Protein 2GJ2 (pdb70)

Radius of gyration: 27.1 Å; Cα contacts (8 Å, |Δi|>4): 636; chains: 4; bounding box: 63×65×56 Å

Secondary structure (DSSP, 8-state):
--EEESS-EEEE-S--SSHHHHHTTSTTEEEEEE-SS-TTEEEEEEPTT--EEETT-HHHHHHHHT-TT-EEEEPP---/--EEESS-EEEE-S--TTHHHHHTTSTTEEEEEE-TT-TTEEEEEEPTT--EEETTHHHHHHHHHT-TT-EEEE-----/--EEESS-EEEE-S-GGGHHHHHHTSTTEEEEEE-SS-TTEEEEEEPTT--EEETT-HHHHHHHHT-TT-EEEE-----/--EEESS-EEEE-S--TTHHHHHTTSTTEEEEEE-SS-TTEEEEEE-TT--EEETT-HHHHHHHH--TT-EEEE-----

B-factor: mean 47.8, std 18.5, range [19.18, 143.08]

Structure (mmCIF, N/CA/C/O backbone):
data_2GJ2
#
_entry.id   2GJ2
#
_cell.length_a   74.133
_cell.length_b   78.205
_cell.length_c   78.979
_cell.angle_alpha   90.00
_cell.angle_beta   90.00
_cell.angle_gamma   90.00
#
_symmetry.space_group_name_H-M   'P 21 21 21'
#
loop_
_entity.id
_entity.type
_entity.pdbx_description
1 polymer wsv230
2 non-polymer 'CADMIUM ION'
3 water water
#
loop_
_atom_site.group_PDB
_atom_site.id
_atom_site.type_symbol
_atom_site.label_atom_id
_atom_site.label_alt_id
_atom_site.label_comp_id
_atom_site.label_asym_id
_atom_site.label_entity_id
_atom_site.label_seq_id
_atom_site.pdbx_PDB_ins_code
_atom_site.Cartn_x
_atom_site.Cartn_y
_atom_site.Cartn_z
_atom_site.occupancy
_atom_site.B_iso_or_equiv
_atom_site.auth_seq_id
_atom_site.auth_comp_id
_atom_site.auth_asym_id
_atom_site.auth_atom_id
_atom_site.pdbx_PDB_model_num
ATOM 1 N N . ALA A 1 5 ? 18.904 4.338 -8.316 1.00 113.47 2 ALA A N 1
ATOM 2 C CA . ALA A 1 5 ? 20.068 3.737 -7.608 1.00 113.31 2 ALA A CA 1
ATOM 3 C C . ALA A 1 5 ? 21.385 4.228 -8.211 1.00 112.99 2 ALA A C 1
ATOM 4 O O . ALA A 1 5 ? 22.173 3.438 -8.728 1.00 114.08 2 ALA A O 1
ATOM 6 N N . THR A 1 6 ? 21.612 5.538 -8.157 1.00 77.94 3 THR A N 1
ATOM 7 C CA . THR A 1 6 ? 22.845 6.116 -8.680 1.00 75.69 3 THR A CA 1
ATOM 8 C C . THR A 1 6 ? 23.806 6.369 -7.525 1.00 73.85 3 THR A C 1
ATOM 9 O O . THR A 1 6 ? 23.419 6.933 -6.494 1.00 73.02 3 THR A O 1
ATOM 13 N N . PHE A 1 7 ? 25.050 5.928 -7.698 1.00 71.00 4 PHE A N 1
ATOM 14 C CA . PHE A 1 7 ? 26.089 6.126 -6.686 1.00 68.58 4 PHE A CA 1
ATOM 15 C C . PHE A 1 7 ? 27.074 7.181 -7.165 1.00 66.59 4 PHE A C 1
ATOM 16 O O . PHE A 1 7 ? 27.501 7.165 -8.325 1.00 65.60 4 PHE A O 1
ATOM 24 N N . GLN A 1 8 ? 27.436 8.089 -6.265 1.00 62.18 5 GLN A N 1
ATOM 25 C CA . GLN A 1 8 ? 28.382 9.143 -6.596 1.00 60.88 5 GLN A CA 1
ATOM 26 C C . GLN A 1 8 ? 29.241 9.580 -5.425 1.00 59.53 5 GLN A C 1
ATOM 27 O O . GLN A 1 8 ? 28.756 9.766 -4.293 1.00 58.77 5 GLN A O 1
ATOM 33 N N . THR A 1 9 ? 30.527 9.755 -5.722 1.00 56.74 6 THR A N 1
ATOM 34 C CA . THR A 1 9 ? 31.501 10.203 -4.743 1.00 54.06 6 THR A CA 1
ATOM 35 C C . THR A 1 9 ? 32.490 11.114 -5.444 1.00 51.81 6 THR A C 1
ATOM 36 O O . THR A 1 9 ? 32.914 10.840 -6.558 1.00 51.67 6 THR A O 1
ATOM 40 N N . ASP A 1 10 ? 32.833 12.212 -4.791 1.00 68.14 7 ASP A N 1
ATOM 41 C CA . ASP A 1 10 ? 33.792 13.153 -5.335 1.00 65.95 7 ASP A CA 1
ATOM 42 C C . ASP A 1 10 ? 35.151 12.842 -4.731 1.00 62.35 7 ASP A C 1
ATOM 43 O O . ASP A 1 10 ? 36.174 13.378 -5.168 1.00 63.50 7 ASP A O 1
ATOM 48 N N . ALA A 1 11 ? 35.156 11.980 -3.721 1.00 37.55 8 ALA A N 1
ATOM 49 C CA . ALA A 1 11 ? 36.393 11.628 -3.060 1.00 33.65 8 ALA A CA 1
ATOM 50 C C . ALA A 1 11 ? 36.910 10.212 -3.371 1.00 31.31 8 ALA A C 1
ATOM 51 O O . ALA A 1 11 ? 36.189 9.358 -3.909 1.00 28.23 8 ALA A O 1
ATOM 53 N N . ASP A 1 12 ? 38.168 9.973 -3.033 1.00 36.48 9 ASP A N 1
ATOM 54 C CA . ASP A 1 12 ? 38.742 8.654 -3.231 1.00 36.24 9 ASP A CA 1
ATOM 55 C C . ASP A 1 12 ? 37.863 7.721 -2.450 1.00 35.41 9 ASP A C 1
ATOM 56 O O . ASP A 1 12 ? 37.124 8.158 -1.579 1.00 36.70 9 ASP A O 1
ATOM 61 N N . PHE A 1 13 ? 37.957 6.434 -2.730 1.00 34.02 10 PHE A N 1
ATOM 62 C CA . PHE A 1 13 ? 37.157 5.500 -1.990 1.00 33.48 10 PHE A CA 1
ATOM 63 C C . PHE A 1 13 ? 37.831 4.151 -1.797 1.00 34.03 10 PHE A C 1
ATOM 64 O O . PHE A 1 13 ? 38.772 3.803 -2.501 1.00 35.30 10 PHE A O 1
ATOM 72 N N . LEU A 1 14 ? 37.373 3.417 -0.795 1.00 39.17 11 LEU A N 1
ATOM 73 C CA . LEU A 1 14 ? 37.907 2.096 -0.521 1.00 38.09 11 LEU A CA 1
ATOM 74 C C . LEU A 1 14 ? 36.964 1.061 -1.128 1.00 38.20 11 LEU A C 1
ATOM 75 O O . LEU A 1 14 ? 35.738 1.227 -1.165 1.00 39.33 11 LEU A O 1
ATOM 80 N N . LEU A 1 15 ? 37.552 -0.006 -1.626 1.00 37.39 12 LEU A N 1
ATOM 81 C CA . LEU A 1 15 ? 36.790 -1.084 -2.207 1.00 36.97 12 LEU A CA 1
ATOM 82 C C . LEU A 1 15 ? 37.089 -2.244 -1.290 1.00 38.11 12 LEU A C 1
ATOM 83 O O . LEU A 1 15 ? 38.255 -2.514 -1.004 1.00 40.22 12 LEU A O 1
ATOM 88 N N . VAL A 1 16 ? 36.054 -2.919 -0.815 1.00 29.35 13 VAL A N 1
ATOM 89 C CA . VAL A 1 16 ? 36.259 -4.044 0.086 1.00 30.26 13 VAL A CA 1
ATOM 90 C C . VAL A 1 16 ? 35.367 -5.185 -0.338 1.00 30.49 13 VAL A C 1
ATOM 91 O O . VAL A 1 16 ? 34.167 -5.002 -0.474 1.00 31.49 13 VAL A O 1
ATOM 95 N N . GLY A 1 17 ? 35.957 -6.360 -0.516 1.00 37.96 14 GLY A N 1
ATOM 96 C CA . GLY A 1 17 ? 35.207 -7.526 -0.940 1.00 42.15 14 GLY A CA 1
ATOM 97 C C . GLY A 1 17 ? 35.939 -8.836 -0.675 1.00 45.36 14 GLY A C 1
ATOM 98 O O . GLY A 1 17 ? 37.063 -8.831 -0.184 1.00 45.06 14 GLY A O 1
ATOM 99 N N . ASP A 1 18 ? 35.301 -9.952 -1.018 1.00 49.33 15 ASP A N 1
ATOM 100 C CA . ASP A 1 18 ? 35.870 -11.277 -0.794 1.00 52.79 15 ASP A CA 1
ATOM 101 C C . ASP A 1 18 ? 36.523 -11.918 -2.030 1.00 53.41 15 ASP A C 1
ATOM 102 O O . ASP A 1 18 ? 37.151 -12.968 -1.940 1.00 53.95 15 ASP A O 1
ATOM 107 N N . ASP A 1 19 ? 36.353 -11.274 -3.176 1.00 43.30 16 ASP A N 1
ATOM 108 C CA . ASP A 1 19 ? 36.905 -11.723 -4.441 1.00 44.06 16 ASP A CA 1
ATOM 109 C C . ASP A 1 19 ? 37.362 -10.447 -5.144 1.00 44.30 16 ASP A C 1
ATOM 110 O O . ASP A 1 19 ? 36.608 -9.820 -5.889 1.00 41.45 16 ASP A O 1
ATOM 115 N N . THR A 1 20 ? 38.608 -10.069 -4.884 1.00 54.74 17 THR A N 1
ATOM 116 C CA . THR A 1 20 ? 39.196 -8.849 -5.426 1.00 56.36 17 THR A CA 1
ATOM 117 C C . THR A 1 20 ? 40.048 -9.103 -6.652 1.00 57.79 17 THR A C 1
ATOM 118 O O . THR A 1 20 ? 40.975 -8.342 -6.927 1.00 59.02 17 THR A O 1
ATOM 122 N N . SER A 1 21 ? 39.732 -10.156 -7.396 1.00 55.40 18 SER A N 1
ATOM 123 C CA . SER A 1 21 ? 40.527 -10.524 -8.570 1.00 57.15 18 SER A CA 1
ATOM 124 C C . SER A 1 21 ? 40.529 -9.560 -9.741 1.00 56.98 18 SER A C 1
ATOM 125 O O . SER A 1 21 ? 41.569 -9.328 -10.339 1.00 56.69 18 SER A O 1
ATOM 128 N N . ARG A 1 22 ? 39.369 -9.014 -10.077 1.00 50.64 19 ARG A N 1
ATOM 129 C CA . ARG A 1 22 ? 39.258 -8.100 -11.205 1.00 51.69 19 ARG A CA 1
ATOM 130 C C . ARG A 1 22 ? 39.045 -6.634 -10.777 1.00 50.89 19 ARG A C 1
ATOM 131 O O . ARG A 1 22 ? 38.696 -5.785 -11.615 1.00 50.05 19 ARG A O 1
ATOM 139 N N . TYR A 1 23 ? 39.258 -6.329 -9.492 1.00 46.46 20 TYR A N 1
ATOM 140 C CA . TYR A 1 23 ? 39.058 -4.960 -8.991 1.00 45.93 20 TYR A CA 1
ATOM 141 C C . TYR A 1 23 ? 39.980 -4.010 -9.713 1.00 46.36 20 TYR A C 1
ATOM 142 O O . TYR A 1 23 ? 39.566 -2.931 -10.157 1.00 45.03 20 TYR A O 1
ATOM 151 N N . GLU A 1 24 ? 41.243 -4.410 -9.829 1.00 56.56 21 GLU A N 1
ATOM 152 C CA . GLU A 1 24 ? 42.212 -3.572 -10.501 1.00 58.83 21 GLU A CA 1
ATOM 153 C C . GLU A 1 24 ? 41.828 -3.267 -11.944 1.00 58.65 21 GLU A C 1
ATOM 154 O O . GLU A 1 24 ? 41.707 -2.094 -12.305 1.00 59.04 21 GLU A O 1
ATOM 160 N N . GLU A 1 25 ? 41.619 -4.289 -12.775 1.00 57.13 22 GLU A N 1
ATOM 161 C CA . GLU A 1 25 ? 41.281 -3.974 -14.158 1.00 57.18 22 GLU A CA 1
ATOM 162 C C . GLU A 1 25 ? 39.919 -3.311 -14.383 1.00 55.16 22 GLU A C 1
ATOM 163 O O . GLU A 1 25 ? 39.785 -2.496 -15.303 1.00 55.85 22 GLU A O 1
ATOM 169 N N . VAL A 1 26 ? 38.913 -3.607 -13.561 1.00 52.64 23 VAL A N 1
ATOM 170 C CA . VAL A 1 26 ? 37.622 -2.947 -13.773 1.00 51.47 23 VAL A CA 1
ATOM 171 C C . VAL A 1 26 ? 37.684 -1.462 -13.394 1.00 49.95 23 VAL A C 1
ATOM 172 O O . VAL A 1 26 ? 37.047 -0.622 -14.044 1.00 48.72 23 VAL A O 1
ATOM 176 N N . MET A 1 27 ? 38.449 -1.119 -12.358 1.00 46.68 24 MET A N 1
ATOM 177 C CA . MET A 1 27 ? 38.502 0.283 -11.969 1.00 46.12 24 MET A CA 1
ATOM 178 C C . MET A 1 27 ? 39.269 1.116 -12.975 1.00 47.32 24 MET A C 1
ATOM 179 O O . MET A 1 27 ? 38.916 2.267 -13.219 1.00 47.00 24 MET A O 1
ATOM 184 N N . LYS A 1 28 ? 40.283 0.528 -13.599 1.00 61.03 25 LYS A N 1
ATOM 185 C CA . LYS A 1 28 ? 41.068 1.265 -14.587 1.00 63.13 25 LYS A CA 1
ATOM 186 C C . LYS A 1 28 ? 40.355 1.531 -15.919 1.00 62.86 25 LYS A C 1
ATOM 187 O O . LYS A 1 28 ? 40.959 2.046 -16.848 1.00 63.01 25 LYS A O 1
ATOM 193 N N . THR A 1 29 ? 39.076 1.193 -16.022 1.00 54.42 26 THR A N 1
ATOM 194 C CA . THR A 1 29 ? 38.374 1.465 -17.265 1.00 55.10 26 THR A CA 1
ATOM 195 C C . THR A 1 29 ? 37.550 2.728 -17.076 1.00 56.07 26 THR A C 1
ATOM 196 O O . THR A 1 29 ? 36.903 3.202 -17.998 1.00 57.22 26 THR A O 1
ATOM 200 N N . PHE A 1 30 ? 37.562 3.280 -15.871 1.00 66.44 27 PHE A N 1
ATOM 201 C CA . PHE A 1 30 ? 36.820 4.508 -15.652 1.00 66.19 27 PHE A CA 1
ATOM 202 C C . PHE A 1 30 ? 37.764 5.672 -15.923 1.00 66.13 27 PHE A C 1
ATOM 203 O O . PHE A 1 30 ? 38.932 5.648 -15.531 1.00 65.97 27 PHE A O 1
ATOM 211 N N . ASP A 1 31 ? 37.261 6.685 -16.611 1.00 64.07 28 ASP A N 1
ATOM 212 C CA . ASP A 1 31 ? 38.078 7.837 -16.955 1.00 65.16 28 ASP A CA 1
ATOM 213 C C . ASP A 1 31 ? 38.269 8.801 -15.776 1.00 63.99 28 ASP A C 1
ATOM 214 O O . ASP A 1 31 ? 38.964 9.814 -15.910 1.00 63.54 28 ASP A O 1
ATOM 219 N N . THR A 1 32 ? 37.656 8.497 -14.629 1.00 53.27 29 THR A N 1
ATOM 220 C CA . THR A 1 32 ? 37.800 9.358 -13.456 1.00 49.76 29 THR A CA 1
ATOM 221 C C . THR A 1 32 ? 38.820 8.825 -12.443 1.00 47.33 29 THR A C 1
ATOM 222 O O . THR A 1 32 ? 39.162 9.509 -11.486 1.00 47.01 29 THR A O 1
ATOM 226 N N . VAL A 1 33 ? 39.305 7.610 -12.661 1.00 44.62 30 VAL A N 1
ATOM 227 C CA . VAL A 1 33 ? 40.260 6.987 -11.753 1.00 41.90 30 VAL A CA 1
ATOM 228 C C . VAL A 1 33 ? 41.693 7.346 -12.114 1.00 41.01 30 VAL A C 1
ATOM 229 O O . VAL A 1 33 ? 42.128 7.099 -13.228 1.00 40.16 30 VAL A O 1
ATOM 233 N N . GLU A 1 34 ? 42.412 7.948 -11.167 1.00 46.33 31 GLU A N 1
ATOM 234 C CA . GLU A 1 34 ? 43.806 8.352 -11.357 1.00 43.03 31 GLU A CA 1
ATOM 235 C C . GLU A 1 34 ? 44.634 7.120 -11.120 1.00 44.69 31 GLU A C 1
ATOM 236 O O . GLU A 1 34 ? 45.496 6.791 -11.907 1.00 45.82 31 GLU A O 1
ATOM 242 N N . ALA A 1 35 ? 44.339 6.428 -10.027 1.00 40.24 32 ALA A N 1
ATOM 243 C CA . ALA A 1 35 ? 45.062 5.225 -9.649 1.00 40.83 32 ALA A CA 1
ATOM 244 C C . ALA A 1 35 ? 44.228 4.298 -8.758 1.00 41.45 32 ALA A C 1
ATOM 245 O O . ALA A 1 35 ? 43.268 4.714 -8.105 1.00 39.49 32 ALA A O 1
ATOM 247 N N . VAL A 1 36 ? 44.631 3.036 -8.739 1.00 44.73 33 VAL A N 1
ATOM 248 C CA . VAL A 1 36 ? 44.000 2.007 -7.935 1.00 48.31 33 VAL A CA 1
ATOM 249 C C . VAL A 1 36 ? 45.154 1.325 -7.235 1.00 50.77 33 VAL A C 1
ATOM 250 O O . VAL A 1 36 ? 46.064 0.851 -7.895 1.00 51.92 33 VAL A O 1
ATOM 254 N N . ARG A 1 37 ? 45.137 1.284 -5.909 1.00 43.31 34 ARG A N 1
ATOM 255 C CA . ARG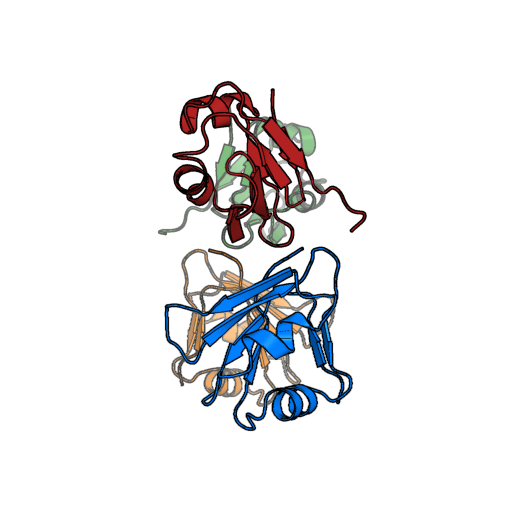 A 1 37 ? 46.234 0.650 -5.174 1.00 47.08 34 ARG A CA 1
ATOM 256 C C . ARG A 1 37 ? 45.662 -0.443 -4.302 1.00 48.02 34 ARG A C 1
ATOM 257 O O . ARG A 1 37 ? 44.558 -0.318 -3.815 1.00 47.66 34 ARG A O 1
ATOM 265 N N . LYS A 1 38 ? 46.416 -1.516 -4.114 1.00 52.39 35 LYS A N 1
ATOM 266 C CA . LYS A 1 38 ? 45.983 -2.626 -3.285 1.00 54.47 35 LYS A CA 1
ATOM 267 C C . LYS A 1 38 ? 46.509 -2.376 -1.892 1.00 55.12 35 LYS A C 1
ATOM 268 O O . LYS A 1 38 ? 47.714 -2.308 -1.696 1.00 54.33 35 LYS A O 1
ATOM 274 N N . SER A 1 39 ? 45.607 -2.241 -0.926 1.00 56.17 36 SER A N 1
ATOM 275 C CA . SER A 1 39 ? 46.020 -1.999 0.448 1.00 58.12 36 SER A CA 1
ATOM 276 C C . SER A 1 39 ? 46.917 -3.122 0.928 1.00 59.13 36 SER A C 1
ATOM 277 O O . SER A 1 39 ? 46.737 -4.268 0.543 1.00 59.78 36 SER A O 1
ATOM 280 N N . ASP A 1 40 ? 47.888 -2.797 1.765 1.00 66.45 37 ASP A N 1
ATOM 281 C CA . ASP A 1 40 ? 48.770 -3.826 2.315 1.00 68.43 37 ASP A CA 1
ATOM 282 C C . ASP A 1 40 ? 48.375 -4.003 3.787 1.00 67.26 37 ASP A C 1
ATOM 283 O O . ASP A 1 40 ? 49.082 -4.620 4.586 1.00 67.43 37 ASP A O 1
ATOM 288 N N . LEU A 1 41 ? 47.227 -3.424 4.117 1.00 63.85 38 LEU A N 1
ATOM 289 C CA . LEU A 1 41 ? 46.652 -3.486 5.451 1.00 62.02 38 LEU A CA 1
ATOM 290 C C . LEU A 1 41 ? 45.964 -4.839 5.513 1.00 60.07 38 LEU A C 1
ATOM 291 O O . LEU A 1 41 ? 45.952 -5.507 6.550 1.00 59.28 38 LEU A O 1
ATOM 296 N N . ASP A 1 42 ? 45.409 -5.221 4.364 1.00 49.60 39 ASP A N 1
ATOM 297 C CA . ASP A 1 42 ? 44.689 -6.463 4.181 1.00 46.40 39 ASP A CA 1
ATOM 298 C C . ASP A 1 42 ? 44.459 -6.585 2.661 1.00 45.23 39 ASP A C 1
ATOM 299 O O . ASP A 1 42 ? 44.358 -5.572 1.956 1.00 43.75 39 ASP A O 1
ATOM 304 N N . ASP A 1 43 ? 44.390 -7.814 2.153 1.00 54.73 40 ASP A N 1
ATOM 305 C CA . ASP A 1 43 ? 44.212 -8.049 0.717 1.00 53.53 40 ASP A CA 1
ATOM 306 C C . ASP A 1 43 ? 42.788 -7.908 0.179 1.00 51.15 40 ASP A C 1
ATOM 307 O O . ASP A 1 43 ? 42.590 -7.881 -1.039 1.00 50.33 40 ASP A O 1
ATOM 312 N N . ARG A 1 44 ? 41.802 -7.817 1.077 1.00 53.19 41 ARG A N 1
ATOM 313 C CA . ARG A 1 44 ? 40.402 -7.632 0.674 1.00 49.39 41 ARG A CA 1
ATOM 314 C C . ARG A 1 44 ? 40.216 -6.157 0.313 1.00 45.61 41 ARG A C 1
ATOM 315 O O . ARG A 1 44 ? 39.174 -5.773 -0.220 1.00 44.36 41 ARG A O 1
ATOM 323 N N . VAL A 1 45 ? 41.231 -5.341 0.603 1.00 37.45 42 VAL A N 1
ATOM 324 C CA . VAL A 1 45 ? 41.124 -3.899 0.413 1.00 34.37 42 VAL A CA 1
ATOM 325 C C . VAL A 1 45 ? 41.889 -3.168 -0.671 1.00 33.57 42 VAL A C 1
ATOM 326 O O . VAL A 1 45 ? 43.092 -3.327 -0.812 1.00 33.41 42 VAL A O 1
ATOM 330 N N . TYR A 1 46 ? 41.174 -2.321 -1.407 1.00 33.60 43 TYR A N 1
ATOM 331 C CA . TYR A 1 46 ? 41.802 -1.518 -2.437 1.00 32.91 43 TYR A CA 1
ATOM 332 C C . TYR A 1 46 ? 41.460 -0.062 -2.228 1.00 32.52 43 TYR A C 1
ATOM 333 O O . TYR A 1 46 ? 40.411 0.269 -1.676 1.00 32.91 43 TYR A O 1
ATOM 342 N N . MET A 1 47 ? 42.359 0.811 -2.653 1.00 34.29 44 MET A N 1
ATOM 343 C CA . MET A 1 47 ? 42.120 2.236 -2.562 1.00 34.02 44 MET A CA 1
ATOM 344 C C . MET A 1 47 ? 41.995 2.687 -4.004 1.00 32.96 44 MET A C 1
ATOM 345 O O . MET A 1 47 ? 42.756 2.241 -4.860 1.00 33.92 44 MET A O 1
ATOM 347 N N . VAL A 1 48 ? 41.005 3.528 -4.274 1.00 27.28 45 VAL A N 1
ATOM 348 C CA . VAL A 1 48 ? 40.787 4.050 -5.605 1.00 27.88 45 VAL A CA 1
ATOM 349 C C . VAL A 1 48 ? 40.888 5.576 -5.484 1.00 30.41 45 VAL A C 1
ATOM 350 O O . VAL A 1 48 ? 40.148 6.191 -4.711 1.00 30.02 45 VAL A O 1
ATOM 354 N N . CYS A 1 49 ? 41.815 6.173 -6.236 1.00 30.32 46 CYS A N 1
ATOM 355 C CA . CYS A 1 49 ? 42.042 7.628 -6.253 1.00 30.30 46 CYS A CA 1
ATOM 356 C C . CYS A 1 49 ? 41.292 8.306 -7.408 1.00 30.43 46 CYS A C 1
ATOM 357 O O . CYS A 1 49 ? 41.426 7.926 -8.552 1.00 30.77 46 CYS A O 1
ATOM 360 N N . LEU A 1 50 ? 40.497 9.314 -7.119 1.00 39.00 47 LEU A N 1
ATOM 361 C CA . LEU A 1 50 ? 39.794 10.010 -8.185 1.00 43.48 47 LEU A CA 1
ATOM 362 C C . LEU A 1 50 ? 40.641 11.179 -8.688 1.00 45.45 47 LEU A C 1
ATOM 363 O O . LEU A 1 50 ? 41.265 11.866 -7.879 1.00 46.43 47 LEU A O 1
ATOM 368 N N . LYS A 1 51 ? 40.655 11.405 -10.006 1.00 46.56 48 LYS A N 1
ATOM 369 C CA . LYS A 1 51 ? 41.404 12.513 -10.600 1.00 49.69 48 LYS A CA 1
ATOM 370 C C . LYS A 1 51 ? 40.881 13.806 -9.997 1.00 51.23 48 LYS A C 1
ATOM 371 O O . LYS A 1 51 ? 39.697 13.913 -9.699 1.00 52.51 48 LYS A O 1
ATOM 377 N N . GLN A 1 52 ? 41.759 14.790 -9.820 1.00 54.85 49 GLN A N 1
ATOM 378 C CA . GLN A 1 52 ? 41.359 16.062 -9.243 1.00 56.40 49 GLN A CA 1
ATOM 379 C C . GLN A 1 52 ? 40.201 16.629 -10.045 1.00 57.61 49 GLN A C 1
ATOM 380 O O . GLN A 1 52 ? 40.209 16.574 -11.269 1.00 59.22 49 GLN A O 1
ATOM 386 N N . GLY A 1 53 ? 39.190 17.139 -9.351 1.00 56.31 50 GLY A N 1
ATOM 387 C CA . GLY A 1 53 ? 38.040 17.728 -10.024 1.00 58.41 50 GLY A CA 1
ATOM 388 C C . GLY A 1 53 ? 37.028 16.783 -10.656 1.00 60.15 50 GLY A C 1
ATOM 389 O O . GLY A 1 53 ? 36.041 17.226 -11.254 1.00 60.15 50 GLY A O 1
ATOM 390 N N . SER A 1 54 ? 37.258 15.481 -10.513 1.00 65.57 51 SER A N 1
ATOM 391 C CA . SER A 1 54 ? 36.377 14.474 -11.088 1.00 65.85 51 SER A CA 1
ATOM 392 C C . SER A 1 54 ? 35.356 13.885 -10.134 1.00 66.27 51 SER A C 1
ATOM 393 O O . SER A 1 54 ? 35.536 13.880 -8.914 1.00 66.53 51 SER A O 1
ATOM 396 N N . THR A 1 55 ? 34.276 13.385 -10.720 1.00 46.17 52 THR A N 1
ATOM 397 C CA . THR A 1 55 ? 33.205 12.758 -9.972 1.00 46.47 52 THR A CA 1
ATOM 398 C C . THR A 1 55 ? 33.060 11.313 -10.470 1.00 45.69 52 THR A C 1
ATOM 399 O O . THR A 1 55 ? 32.943 11.072 -11.673 1.00 44.31 52 THR A O 1
ATOM 403 N N . PHE A 1 56 ? 33.099 10.355 -9.550 1.00 51.24 53 PHE A N 1
ATOM 404 C CA . PHE A 1 56 ? 32.938 8.956 -9.928 1.00 52.35 53 PHE A CA 1
ATOM 405 C C . PHE A 1 56 ? 31.447 8.622 -9.883 1.00 53.43 53 PHE A C 1
ATOM 406 O O . PHE A 1 56 ? 30.807 8.799 -8.842 1.00 53.07 53 PHE A O 1
ATOM 414 N N . VAL A 1 57 ? 30.906 8.138 -11.007 1.00 58.71 54 VAL A N 1
ATOM 415 C CA . VAL A 1 57 ? 29.475 7.817 -11.118 1.00 59.83 54 VAL A CA 1
ATOM 416 C C . VAL A 1 57 ? 29.134 6.438 -11.674 1.00 59.93 54 VAL A C 1
ATOM 417 O O . VAL A 1 57 ? 29.566 6.080 -12.767 1.00 59.68 54 VAL A O 1
ATOM 421 N N . LEU A 1 58 ? 28.333 5.692 -10.912 1.00 56.66 55 LEU A N 1
ATOM 422 C CA . LEU A 1 58 ? 27.850 4.357 -11.287 1.00 55.99 55 LEU A CA 1
ATOM 423 C C . LEU A 1 58 ? 26.335 4.523 -11.365 1.00 56.71 55 LEU A C 1
ATOM 424 O O . LEU A 1 58 ? 25.659 4.656 -10.336 1.00 55.51 55 LEU A O 1
ATOM 429 N N . ASN A 1 59 ? 25.802 4.535 -12.581 1.00 68.39 56 ASN A N 1
ATOM 430 C CA . ASN A 1 59 ? 24.371 4.713 -12.751 1.00 69.59 56 ASN A CA 1
ATOM 431 C C . ASN A 1 59 ? 23.566 3.615 -12.055 1.00 69.13 56 ASN A C 1
ATOM 432 O O . ASN A 1 59 ? 22.471 3.865 -11.551 1.00 69.67 56 ASN A O 1
ATOM 437 N N . GLY A 1 60 ? 24.130 2.414 -12.002 1.00 55.57 57 GLY A N 1
ATOM 438 C CA . GLY A 1 60 ? 23.447 1.298 -11.380 1.00 55.27 57 GLY A CA 1
ATOM 439 C C . GLY A 1 60 ? 23.560 1.183 -9.872 1.00 54.79 57 GLY A C 1
ATOM 440 O O . GLY A 1 60 ? 22.855 0.383 -9.249 1.00 55.00 57 GLY A O 1
ATOM 441 N N . GLY A 1 61 ? 24.426 1.988 -9.273 1.00 60.77 58 GLY A N 1
ATOM 442 C CA . GLY A 1 61 ? 24.614 1.918 -7.835 1.00 60.05 58 GLY A CA 1
ATOM 443 C C . GLY A 1 61 ? 25.735 0.939 -7.577 1.00 58.95 58 GLY A C 1
ATOM 444 O O . GLY A 1 61 ? 26.376 0.486 -8.512 1.00 58.96 58 GLY A O 1
ATOM 445 N N . ILE A 1 62 ? 25.975 0.592 -6.322 1.00 50.57 59 ILE A N 1
ATOM 446 C CA . ILE A 1 62 ? 27.051 -0.330 -6.014 1.00 50.18 59 ILE A CA 1
ATOM 447 C C . ILE A 1 62 ? 26.821 -1.693 -6.667 1.00 49.94 59 ILE A C 1
ATOM 448 O O . ILE A 1 62 ? 27.766 -2.453 -6.863 1.00 49.14 59 ILE A O 1
ATOM 453 N N . GLU A 1 63 ? 25.571 -2.000 -7.026 1.00 58.16 60 GLU A N 1
ATOM 454 C CA . GLU A 1 63 ? 25.255 -3.277 -7.665 1.00 57.32 60 GLU A CA 1
ATOM 455 C C . GLU A 1 63 ? 25.915 -3.353 -9.038 1.00 56.75 60 GLU A C 1
ATOM 456 O O . GLU A 1 63 ? 26.434 -4.395 -9.444 1.00 56.75 60 GLU A O 1
ATOM 462 N N . GLU A 1 64 ? 25.911 -2.241 -9.755 1.00 55.24 61 GLU A N 1
ATOM 463 C CA . GLU A 1 64 ? 26.536 -2.209 -11.066 1.00 54.28 61 GLU A CA 1
ATOM 464 C C . GLU A 1 64 ? 28.015 -2.574 -10.957 1.00 52.62 61 GLU A C 1
ATOM 465 O O . GLU A 1 64 ? 28.546 -3.267 -11.816 1.00 51.98 61 GLU A O 1
ATOM 471 N N . LEU A 1 65 ? 28.676 -2.114 -9.894 1.00 45.89 62 LEU A N 1
ATOM 472 C CA . LEU A 1 65 ? 30.097 -2.387 -9.708 1.00 42.80 62 LEU A CA 1
ATOM 473 C C . LEU A 1 65 ? 30.325 -3.810 -9.243 1.00 41.48 62 LEU A C 1
ATOM 474 O O . LEU A 1 65 ? 31.358 -4.399 -9.548 1.00 39.65 62 LEU A O 1
ATOM 479 N N . ARG A 1 66 ? 29.370 -4.374 -8.504 1.00 42.68 63 ARG A N 1
ATOM 480 C CA . ARG A 1 66 ? 29.482 -5.775 -8.076 1.00 41.47 63 ARG A CA 1
ATOM 481 C C . ARG A 1 66 ? 29.397 -6.706 -9.319 1.00 39.74 63 ARG A C 1
ATOM 482 O O . ARG A 1 66 ? 30.080 -7.744 -9.398 1.00 38.32 63 ARG A O 1
ATOM 490 N N . LEU A 1 67 ? 28.557 -6.343 -10.282 1.00 43.12 64 LEU A N 1
ATOM 491 C CA . LEU A 1 67 ? 28.446 -7.163 -11.472 1.00 45.07 64 LEU A CA 1
ATOM 492 C C . LEU A 1 67 ? 29.764 -7.030 -12.203 1.00 45.39 64 LEU A C 1
ATOM 493 O O . LEU A 1 67 ? 30.490 -8.014 -12.360 1.00 45.14 64 LEU A O 1
ATOM 498 N N . LEU A 1 68 ? 30.100 -5.806 -12.600 1.00 45.63 65 LEU A N 1
ATOM 499 C CA . LEU A 1 68 ? 31.329 -5.584 -13.345 1.00 45.68 65 LEU A CA 1
ATOM 500 C C . LEU A 1 68 ? 32.526 -6.308 -12.744 1.00 45.61 65 LEU A C 1
ATOM 501 O O . LEU A 1 68 ? 33.379 -6.842 -13.463 1.00 45.78 65 LEU A O 1
ATOM 506 N N . THR A 1 69 ? 32.572 -6.382 -11.423 1.00 48.15 66 THR A N 1
ATOM 507 C CA . THR A 1 69 ? 33.691 -7.038 -10.767 1.00 48.35 66 THR A CA 1
ATOM 508 C C . THR A 1 69 ? 33.500 -8.535 -10.558 1.00 47.94 66 THR A C 1
ATOM 509 O O . THR A 1 69 ? 34.467 -9.278 -10.398 1.00 48.38 66 THR A O 1
ATOM 513 N N . GLY A 1 70 ? 32.249 -8.987 -10.566 1.00 52.97 67 GLY A N 1
ATOM 514 C CA . GLY A 1 70 ? 31.992 -10.397 -10.355 1.00 49.65 67 GLY A CA 1
ATOM 515 C C . GLY A 1 70 ? 32.179 -10.668 -8.886 1.00 49.21 67 GLY A C 1
ATOM 516 O O . GLY A 1 70 ? 32.713 -11.704 -8.495 1.00 49.35 67 GLY A O 1
ATOM 517 N N . ASP A 1 71 ? 31.755 -9.716 -8.061 1.00 47.56 68 ASP A N 1
ATOM 518 C CA . ASP A 1 71 ? 31.874 -9.867 -6.610 1.00 46.91 68 ASP A CA 1
ATOM 519 C C . ASP A 1 71 ? 30.637 -9.253 -5.970 1.00 46.21 68 ASP A C 1
ATOM 520 O O . ASP A 1 71 ? 30.538 -8.035 -5.830 1.00 46.39 68 ASP A O 1
ATOM 525 N N . SER A 1 72 ? 29.693 -10.108 -5.594 1.00 43.78 69 SER A N 1
ATOM 526 C CA . SER A 1 72 ? 28.435 -9.663 -5.009 1.00 43.48 69 SER A CA 1
ATOM 527 C C . SER A 1 72 ? 28.589 -9.195 -3.568 1.00 43.09 69 SER A C 1
ATOM 528 O O . SER A 1 72 ? 27.641 -8.677 -2.992 1.00 43.12 69 SER A O 1
ATOM 531 N N . THR A 1 73 ? 29.778 -9.381 -2.995 1.00 44.22 70 THR A N 1
ATOM 532 C CA . THR A 1 73 ? 30.050 -8.970 -1.614 1.00 42.95 70 THR A CA 1
ATOM 533 C C . THR A 1 73 ? 30.719 -7.596 -1.559 1.00 41.06 70 THR A C 1
ATOM 534 O O . THR A 1 73 ? 30.826 -7.009 -0.493 1.00 42.28 70 THR A O 1
ATOM 538 N N . LEU A 1 74 ? 31.168 -7.099 -2.707 1.00 36.18 71 LEU A N 1
ATOM 539 C CA . LEU A 1 74 ? 31.864 -5.810 -2.818 1.00 34.57 71 LEU A CA 1
ATOM 540 C C . LEU A 1 74 ? 31.167 -4.696 -2.043 1.00 33.64 71 LEU A C 1
ATOM 541 O O . LEU A 1 74 ? 29.955 -4.581 -2.076 1.00 31.36 71 LEU A O 1
ATOM 546 N N . GLU A 1 75 ? 31.946 -3.890 -1.329 1.00 32.80 72 GLU A N 1
ATOM 547 C CA . GLU A 1 75 ? 31.414 -2.748 -0.595 1.00 31.34 72 GLU A CA 1
ATOM 548 C C . GLU A 1 75 ? 32.275 -1.538 -0.907 1.00 29.96 72 GLU A C 1
ATOM 549 O O . GLU A 1 75 ? 33.458 -1.665 -1.229 1.00 29.65 72 GLU A O 1
ATOM 555 N N . ILE A 1 76 ? 31.689 -0.357 -0.842 1.00 30.93 73 ILE A N 1
ATOM 556 C CA . ILE A 1 76 ? 32.475 0.835 -1.075 1.00 30.29 73 ILE A CA 1
ATOM 557 C C . ILE A 1 76 ? 32.385 1.782 0.109 1.00 28.49 73 ILE A C 1
ATOM 558 O O . ILE A 1 76 ? 31.340 1.947 0.709 1.00 28.16 73 ILE A O 1
ATOM 563 N N . GLN A 1 77 ? 33.510 2.405 0.423 1.00 32.02 74 GLN A N 1
ATOM 564 C CA . GLN A 1 77 ? 33.600 3.353 1.518 1.00 32.14 74 GLN A CA 1
ATOM 565 C C . GLN A 1 77 ? 34.352 4.577 1.012 1.00 30.48 74 GLN A C 1
ATOM 566 O O . GLN A 1 77 ? 35.558 4.523 0.804 1.00 29.53 74 GLN A O 1
ATOM 572 N N . PRO A 1 78 ? 33.633 5.684 0.760 1.00 29.19 75 PRO A N 1
ATOM 573 C CA . PRO A 1 78 ? 34.252 6.929 0.280 1.00 30.28 75 PRO A CA 1
ATOM 574 C C . PRO A 1 78 ? 35.159 7.506 1.361 1.00 34.09 75 PRO A C 1
ATOM 575 O O . PRO A 1 78 ? 34.798 7.507 2.531 1.00 35.56 75 PRO A O 1
ATOM 579 N N . MET A 1 79 ? 36.342 7.977 0.973 1.00 32.58 76 MET A N 1
ATOM 580 C CA . MET A 1 79 ? 37.278 8.592 1.912 1.00 38.09 76 MET A CA 1
ATOM 581 C C . MET A 1 79 ? 36.805 10.015 2.300 1.00 39.46 76 MET A C 1
ATOM 582 O O . MET A 1 79 ? 35.869 10.545 1.737 1.00 39.44 76 MET A O 1
ATOM 587 N N . ILE A 1 80 ? 37.477 10.620 3.263 1.00 34.39 77 ILE A N 1
ATOM 588 C CA . ILE A 1 80 ? 37.158 11.952 3.778 1.00 40.11 77 ILE A CA 1
ATOM 589 C C . ILE A 1 80 ? 38.001 13.131 3.256 1.00 44.21 77 ILE A C 1
ATOM 590 O O . ILE A 1 80 ? 39.019 12.910 2.629 1.00 42.78 77 ILE A O 1
ATOM 595 N N . VAL A 1 81 ? 37.530 14.357 3.555 1.00 121.67 78 VAL A N 1
ATOM 596 C CA . VAL A 1 81 ? 38.144 15.680 3.259 1.00 129.23 78 VAL A CA 1
ATOM 597 C C . VAL A 1 81 ? 37.201 16.892 3.256 1.00 135.30 78 VAL A C 1
ATOM 598 O O . VAL A 1 81 ? 36.028 16.775 2.902 1.00 137.06 78 VAL A O 1
ATOM 602 N N . PRO A 1 82 ? 37.720 18.081 3.651 1.00 120.40 79 PRO A N 1
ATOM 603 C CA . PRO A 1 82 ? 37.005 19.368 3.721 1.00 122.50 79 PRO A CA 1
ATOM 604 C C . PRO A 1 82 ? 37.460 20.471 2.736 1.00 124.33 79 PRO A C 1
ATOM 605 O O . PRO A 1 82 ? 38.027 21.487 3.147 1.00 124.66 79 PRO A O 1
ATOM 609 N N . THR A 1 83 ? 37.184 20.267 1.446 1.00 124.22 80 THR A N 1
ATOM 610 C CA . THR A 1 83 ? 37.543 21.213 0.380 1.00 125.27 80 THR A CA 1
ATOM 611 C C . THR A 1 83 ? 38.888 21.904 0.615 1.00 125.71 80 THR A C 1
ATOM 612 O O . THR A 1 83 ? 38.906 23.143 0.754 1.00 126.29 80 THR A O 1
ATOM 616 N N . ALA B 1 5 ? 23.824 2.374 28.656 1.00 89.65 2 ALA B N 1
ATOM 617 C CA . ALA B 1 5 ? 23.740 3.135 27.374 1.00 89.18 2 ALA B CA 1
ATOM 618 C C . ALA B 1 5 ? 24.270 4.556 27.569 1.00 88.15 2 ALA B C 1
ATOM 619 O O . ALA B 1 5 ? 23.556 5.526 27.323 1.00 88.46 2 ALA B O 1
ATOM 621 N N . THR B 1 6 ? 25.529 4.669 27.989 1.00 64.49 3 THR B N 1
ATOM 622 C CA . THR B 1 6 ? 26.148 5.964 28.249 1.00 61.45 3 THR B CA 1
ATOM 623 C C . THR B 1 6 ? 26.362 6.911 27.073 1.00 58.68 3 THR B C 1
ATOM 624 O O . THR B 1 6 ? 26.806 6.512 25.995 1.00 59.31 3 THR B O 1
ATOM 628 N N . PHE B 1 7 ? 26.031 8.179 27.306 1.00 48.49 4 PHE B N 1
ATOM 629 C CA . PHE B 1 7 ? 26.217 9.228 26.321 1.00 43.71 4 PHE B CA 1
ATOM 630 C C . PHE B 1 7 ? 27.376 10.010 26.877 1.00 42.82 4 PHE B C 1
ATOM 631 O O . PHE B 1 7 ? 27.365 10.397 28.041 1.00 43.13 4 PHE B O 1
ATOM 639 N N . GLN B 1 8 ? 28.369 10.263 26.047 1.00 43.60 5 GLN B N 1
ATOM 640 C CA . GLN B 1 8 ? 29.542 10.956 26.508 1.00 43.94 5 GLN B CA 1
ATOM 641 C C . GLN B 1 8 ? 30.115 11.859 25.417 1.00 43.20 5 GLN B C 1
ATOM 642 O O . GLN B 1 8 ? 30.298 11.438 24.269 1.00 43.47 5 GLN B O 1
ATOM 648 N N . THR B 1 9 ? 30.432 13.090 25.780 1.00 39.09 6 THR B N 1
ATOM 649 C CA . THR B 1 9 ? 30.968 14.024 24.801 1.00 38.81 6 THR B CA 1
ATOM 650 C C . THR B 1 9 ? 31.636 15.234 25.432 1.00 37.35 6 THR B C 1
ATOM 651 O O . THR B 1 9 ? 31.254 15.647 26.528 1.00 36.65 6 THR B O 1
ATOM 655 N N . ASP B 1 10 ? 32.624 15.795 24.738 1.00 44.42 7 ASP B N 1
ATOM 656 C CA . ASP B 1 10 ? 33.338 16.982 25.220 1.00 45.00 7 ASP B CA 1
ATOM 657 C C . ASP B 1 10 ? 32.805 18.205 24.520 1.00 43.24 7 ASP B C 1
ATOM 658 O O . ASP B 1 10 ? 33.138 19.326 24.877 1.00 47.33 7 ASP B O 1
ATOM 663 N N . ALA B 1 11 ? 31.986 17.976 23.510 1.00 35.63 8 ALA B N 1
ATOM 664 C CA . ALA B 1 11 ? 31.431 19.032 22.680 1.00 32.32 8 ALA B CA 1
ATOM 665 C C . ALA B 1 11 ? 30.033 19.533 23.040 1.00 30.30 8 ALA B C 1
ATOM 666 O O . ALA B 1 11 ? 29.186 18.790 23.551 1.00 31.55 8 ALA B O 1
ATOM 668 N N . ASP B 1 12 ? 29.806 20.799 22.737 1.00 27.51 9 ASP B N 1
ATOM 669 C CA . ASP B 1 12 ? 28.533 21.453 22.932 1.00 26.99 9 ASP B CA 1
ATOM 670 C C . ASP B 1 12 ? 27.523 20.704 22.115 1.00 27.24 9 ASP B C 1
ATOM 671 O O . ASP B 1 12 ? 27.878 19.910 21.245 1.00 26.25 9 ASP B O 1
ATOM 676 N N . PHE B 1 13 ? 26.251 20.982 22.349 1.00 28.64 10 PHE B N 1
ATOM 677 C CA . PHE B 1 13 ? 25.247 20.307 21.558 1.00 29.30 10 PHE B CA 1
ATOM 678 C C . PHE B 1 13 ? 23.936 21.020 21.587 1.00 28.30 10 PHE B C 1
ATOM 679 O O . PHE B 1 13 ? 23.648 21.734 22.512 1.00 29.63 10 PHE B O 1
ATOM 687 N N . LEU B 1 14 ? 23.171 20.847 20.526 1.00 30.30 11 LEU B N 1
ATOM 688 C CA . LEU B 1 14 ? 21.842 21.403 20.412 1.00 31.26 11 LEU B CA 1
ATOM 689 C C . LEU B 1 14 ? 20.885 20.406 21.096 1.00 30.70 11 LEU B C 1
ATOM 690 O O . LEU B 1 14 ? 21.154 19.189 21.147 1.00 29.48 11 LEU B O 1
ATOM 695 N N . LEU B 1 15 ? 19.791 20.939 21.629 1.00 30.56 12 LEU B N 1
ATOM 696 C CA . LEU B 1 15 ? 18.738 20.157 22.267 1.00 31.96 12 LEU B CA 1
ATOM 697 C C . LEU B 1 15 ? 17.513 20.620 21.549 1.00 33.63 12 LEU B C 1
ATOM 698 O O . LEU B 1 15 ? 17.219 21.819 21.541 1.00 34.54 12 LEU B O 1
ATOM 703 N N . VAL B 1 16 ? 16.793 19.686 20.942 1.00 30.40 13 VAL B N 1
ATOM 704 C CA . VAL B 1 16 ? 15.596 20.030 20.201 1.00 33.34 13 VAL B CA 1
ATOM 705 C C . VAL B 1 16 ? 14.467 19.094 20.631 1.00 36.50 13 VAL B C 1
ATOM 706 O O . VAL B 1 16 ? 14.683 17.887 20.839 1.00 35.71 13 VAL B O 1
ATOM 710 N N . GLY B 1 17 ? 13.266 19.643 20.757 1.00 50.27 14 GLY B N 1
ATOM 711 C CA . GLY B 1 17 ? 12.141 18.828 21.179 1.00 55.50 14 GLY B CA 1
ATOM 712 C C . GLY B 1 17 ? 10.771 19.453 20.982 1.00 58.85 14 GLY B C 1
ATOM 713 O O . GLY B 1 17 ? 10.634 20.534 20.396 1.00 58.99 14 GLY B O 1
ATOM 714 N N . ASP B 1 18 ? 9.750 18.769 21.493 1.00 58.81 15 ASP B N 1
ATOM 715 C CA . ASP B 1 18 ? 8.375 19.240 21.364 1.00 60.99 15 ASP B CA 1
ATOM 716 C C . ASP B 1 18 ? 7.857 19.898 22.636 1.00 61.72 15 ASP B C 1
ATOM 717 O O . ASP B 1 18 ? 6.907 20.666 22.590 1.00 61.44 15 ASP B O 1
ATOM 722 N N . ASP B 1 19 ? 8.497 19.591 23.759 1.00 49.41 16 ASP B N 1
ATOM 723 C CA . ASP B 1 19 ? 8.114 20.117 25.065 1.00 51.09 16 ASP B CA 1
ATOM 724 C C . ASP B 1 19 ? 9.396 20.510 25.826 1.00 51.26 16 ASP B C 1
ATOM 725 O O . ASP B 1 19 ? 9.875 19.788 26.712 1.00 50.54 16 ASP B O 1
ATOM 730 N N . THR B 1 20 ? 9.931 21.674 25.466 1.00 60.64 17 THR B N 1
ATOM 731 C CA . THR B 1 20 ? 11.186 22.206 26.013 1.00 61.05 17 THR B CA 1
ATOM 732 C C . THR B 1 20 ? 11.082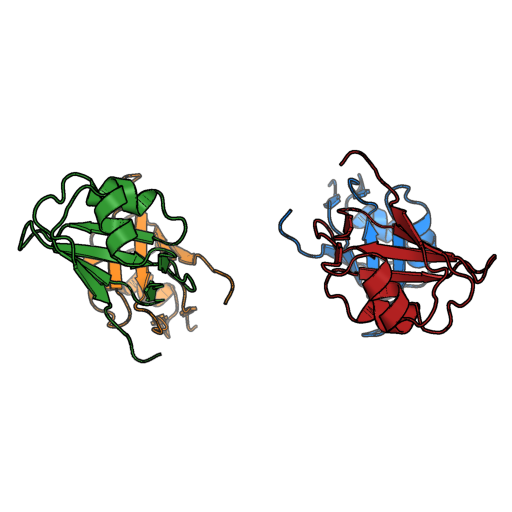 23.046 27.280 1.00 61.30 17 THR B C 1
ATOM 733 O O . THR B 1 20 ? 12.052 23.693 27.685 1.00 61.52 17 THR B O 1
ATOM 737 N N . SER B 1 21 ? 9.915 23.024 27.914 1.00 59.24 18 SER B N 1
ATOM 738 C CA . SER B 1 21 ? 9.665 23.808 29.124 1.00 59.16 18 SER B CA 1
ATOM 739 C C . SER B 1 21 ? 10.603 23.588 30.309 1.00 58.63 18 SER B C 1
ATOM 740 O O . SER B 1 21 ? 10.769 24.486 31.118 1.00 58.79 18 SER B O 1
ATOM 743 N N . ARG B 1 22 ? 11.213 22.413 30.421 1.00 54.81 19 ARG B N 1
ATOM 744 C CA . ARG B 1 22 ? 12.099 22.123 31.555 1.00 54.45 19 ARG B CA 1
ATOM 745 C C . ARG B 1 22 ? 13.580 21.945 31.155 1.00 52.01 19 ARG B C 1
ATOM 746 O O . ARG B 1 22 ? 14.408 21.525 31.968 1.00 52.26 19 ARG B O 1
ATOM 754 N N . TYR B 1 23 ? 13.904 22.276 29.907 1.00 46.39 20 TYR B N 1
ATOM 755 C CA . TYR B 1 23 ? 15.266 22.142 29.370 1.00 44.44 20 TYR B CA 1
ATOM 756 C C . TYR B 1 23 ? 16.316 22.962 30.091 1.00 45.21 20 TYR B C 1
ATOM 757 O O . TYR B 1 23 ? 17.372 22.449 30.479 1.00 45.09 20 TYR B O 1
ATOM 766 N N . GLU B 1 24 ? 16.034 24.248 30.251 1.00 48.99 21 GLU B N 1
ATOM 767 C CA . GLU B 1 24 ? 16.953 25.146 30.922 1.00 50.27 21 GLU B CA 1
ATOM 768 C C . GLU B 1 24 ? 17.222 24.692 32.345 1.00 49.57 21 GLU B C 1
ATOM 769 O O . GLU B 1 24 ? 18.373 24.629 32.758 1.00 48.96 21 GLU B O 1
ATOM 775 N N . GLU B 1 25 ? 16.176 24.349 33.091 1.00 51.47 22 GLU B N 1
ATOM 776 C CA . GLU B 1 25 ? 16.383 23.949 34.473 1.00 52.24 22 GLU B CA 1
ATOM 777 C C . GLU B 1 25 ? 17.038 22.579 34.641 1.00 50.81 22 GLU B C 1
ATOM 778 O O . GLU B 1 25 ? 17.880 22.397 35.536 1.00 49.96 22 GLU B O 1
ATOM 784 N N . VAL B 1 26 ? 16.676 21.599 33.813 1.00 47.94 23 VAL B N 1
ATOM 785 C CA . VAL B 1 26 ? 17.322 20.305 33.996 1.00 46.54 23 VAL B CA 1
ATOM 786 C C . VAL B 1 26 ? 18.810 20.404 33.633 1.00 45.33 23 VAL B C 1
ATOM 787 O O . VAL B 1 26 ? 19.660 19.862 34.344 1.00 42.52 23 VAL B O 1
ATOM 791 N N . MET B 1 27 ? 19.117 21.119 32.547 1.00 47.44 24 MET B N 1
ATOM 792 C CA . MET B 1 27 ? 20.504 21.261 32.100 1.00 47.66 24 MET B CA 1
ATOM 793 C C . MET B 1 27 ? 21.387 22.008 33.089 1.00 48.14 24 MET B C 1
ATOM 794 O O . MET B 1 27 ? 22.542 21.609 33.348 1.00 46.42 24 MET B O 1
ATOM 799 N N . LYS B 1 28 ? 20.836 23.077 33.658 1.00 51.57 25 LYS B N 1
ATOM 800 C CA . LYS B 1 28 ? 21.579 23.877 34.616 1.00 52.64 25 LYS B CA 1
ATOM 801 C C . LYS B 1 28 ? 21.989 23.082 35.835 1.00 50.91 25 LYS B C 1
ATOM 802 O O . LYS B 1 28 ? 22.774 23.558 36.640 1.00 51.43 25 LYS B O 1
ATOM 808 N N . THR B 1 29 ? 21.483 21.865 35.974 1.00 46.50 26 THR B N 1
ATOM 809 C CA . THR B 1 29 ? 21.857 21.075 37.132 1.00 45.30 26 THR B CA 1
ATOM 810 C C . THR B 1 29 ? 23.174 20.343 36.946 1.00 44.93 26 THR B C 1
ATOM 811 O O . THR B 1 29 ? 23.830 20.020 37.938 1.00 45.59 26 THR B O 1
ATOM 815 N N . PHE B 1 30 ? 23.577 20.068 35.699 1.00 43.12 27 PHE B N 1
ATOM 816 C CA . PHE B 1 30 ? 24.852 19.374 35.491 1.00 41.85 27 PHE B CA 1
ATOM 817 C C . PHE B 1 30 ? 26.014 20.348 35.693 1.00 41.88 27 PHE B C 1
ATOM 818 O O . PHE B 1 30 ? 26.024 21.444 35.138 1.00 41.19 27 PHE B O 1
ATOM 826 N N . ASP B 1 31 ? 27.000 19.937 36.482 1.00 42.55 28 ASP B N 1
ATOM 827 C CA . ASP B 1 31 ? 28.139 20.797 36.757 1.00 43.31 28 ASP B CA 1
ATOM 828 C C . ASP B 1 31 ? 29.005 21.042 35.536 1.00 41.31 28 ASP B C 1
ATOM 829 O O . ASP B 1 31 ? 29.787 21.987 35.494 1.00 39.25 28 ASP B O 1
ATOM 834 N N . THR B 1 32 ? 28.854 20.197 34.530 1.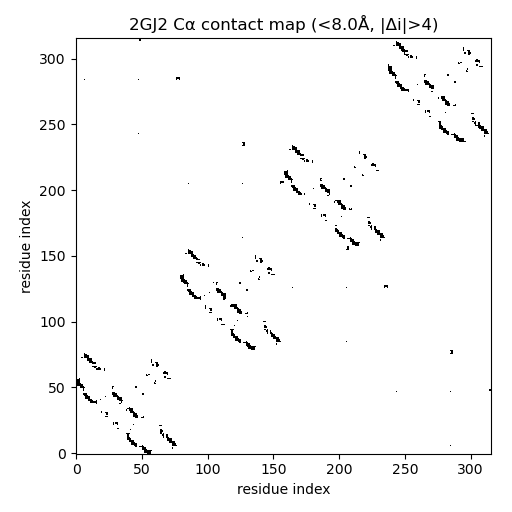00 50.55 29 THR B N 1
ATOM 835 C CA . THR B 1 32 ? 29.645 20.330 33.321 1.00 48.64 29 THR B CA 1
ATOM 836 C C . THR B 1 32 ? 29.164 21.413 32.366 1.00 47.15 29 THR B C 1
ATOM 837 O O . THR B 1 32 ? 29.913 21.824 31.488 1.00 48.71 29 THR B O 1
ATOM 841 N N . VAL B 1 33 ? 27.932 21.887 32.542 1.00 37.01 30 VAL B N 1
ATOM 842 C CA . VAL B 1 33 ? 27.340 22.898 31.642 1.00 35.73 30 VAL B CA 1
ATOM 843 C C . VAL B 1 33 ? 27.775 24.356 31.928 1.00 36.50 30 VAL B C 1
ATOM 844 O O . VAL B 1 33 ? 27.666 24.842 33.042 1.00 35.33 30 VAL B O 1
ATOM 848 N N . GLU B 1 34 ? 28.305 25.039 30.916 1.00 39.34 31 GLU B N 1
ATOM 849 C CA . GLU B 1 34 ? 28.730 26.429 31.069 1.00 38.20 31 GLU B CA 1
ATOM 850 C C . GLU B 1 34 ? 27.467 27.285 30.924 1.00 39.33 31 GLU B C 1
ATOM 851 O O . GLU B 1 34 ? 27.200 28.165 31.727 1.00 39.44 31 GLU B O 1
ATOM 857 N N . ALA B 1 35 ? 26.678 27.013 29.893 1.00 35.57 32 ALA B N 1
ATOM 858 C CA . ALA B 1 35 ? 25.454 27.781 29.673 1.00 37.51 32 ALA B CA 1
ATOM 859 C C . ALA B 1 35 ? 24.514 27.032 28.764 1.00 38.28 32 ALA B C 1
ATOM 860 O O . ALA B 1 35 ? 24.938 26.206 27.964 1.00 37.75 32 ALA B O 1
ATOM 862 N N . VAL B 1 36 ? 23.230 27.334 28.915 1.00 45.34 33 VAL B N 1
ATOM 863 C CA . VAL B 1 36 ? 22.147 26.752 28.133 1.00 47.83 33 VAL B CA 1
ATOM 864 C C . VAL B 1 36 ? 21.428 27.968 27.582 1.00 49.29 33 VAL B C 1
ATOM 865 O O . VAL B 1 36 ? 20.973 28.800 28.340 1.00 50.62 33 VAL B O 1
ATOM 869 N N . ARG B 1 37 ? 21.340 28.095 26.270 1.00 45.95 34 ARG B N 1
ATOM 870 C CA . ARG B 1 37 ? 20.681 29.246 25.674 1.00 48.03 34 ARG B CA 1
ATOM 871 C C . ARG B 1 37 ? 19.515 28.816 24.781 1.00 47.02 34 ARG B C 1
ATOM 872 O O . ARG B 1 37 ? 19.647 27.893 23.973 1.00 45.40 34 ARG B O 1
ATOM 880 N N . LYS B 1 38 ? 18.372 29.473 24.925 1.00 48.66 35 LYS B N 1
ATOM 881 C CA . LYS B 1 38 ? 17.251 29.156 24.063 1.00 49.09 35 LYS B CA 1
ATOM 882 C C . LYS B 1 38 ? 17.599 29.890 22.765 1.00 47.75 35 LYS B C 1
ATOM 883 O O . LYS B 1 38 ? 18.152 30.999 22.791 1.00 48.38 35 LYS B O 1
ATOM 889 N N . SER B 1 39 ? 17.301 29.271 21.633 1.00 42.95 36 SER B N 1
ATOM 890 C CA . SER B 1 39 ? 17.624 29.862 20.351 1.00 42.43 36 SER B CA 1
ATOM 891 C C . SER B 1 39 ? 16.642 30.934 19.875 1.00 43.72 36 SER B C 1
ATOM 892 O O . SER B 1 39 ? 15.417 30.794 20.000 1.00 42.85 36 SER B O 1
ATOM 895 N N . ASP B 1 40 ? 17.187 31.998 19.304 1.00 52.65 37 ASP B N 1
ATOM 896 C CA . ASP B 1 40 ? 16.368 33.082 18.778 1.00 54.51 37 ASP B CA 1
ATOM 897 C C . ASP B 1 40 ? 15.609 32.616 17.534 1.00 54.36 37 ASP B C 1
ATOM 898 O O . ASP B 1 40 ? 14.725 33.306 17.025 1.00 55.28 37 ASP B O 1
ATOM 903 N N . LEU B 1 41 ? 15.955 31.427 17.060 1.00 45.79 38 LEU B N 1
ATOM 904 C CA . LEU B 1 41 ? 15.366 30.858 15.854 1.00 45.15 38 LEU B CA 1
ATOM 905 C C . LEU B 1 41 ? 14.112 30.050 16.074 1.00 44.11 38 LEU B C 1
ATOM 906 O O . LEU B 1 41 ? 13.340 29.845 15.140 1.00 43.16 38 LEU B O 1
ATOM 911 N N . ASP B 1 42 ? 13.914 29.562 17.288 1.00 46.89 39 ASP B N 1
ATOM 912 C CA . ASP B 1 42 ? 12.766 28.718 17.541 1.00 46.47 39 ASP B CA 1
ATOM 913 C C . ASP B 1 42 ? 12.779 28.354 19.005 1.00 46.27 39 ASP B C 1
ATOM 914 O O . ASP B 1 42 ? 13.834 28.164 19.580 1.00 47.79 39 ASP B O 1
ATOM 919 N N . ASP B 1 43 ? 11.612 28.219 19.602 1.00 44.99 40 ASP B N 1
ATOM 920 C CA . ASP B 1 43 ? 11.536 27.931 21.027 1.00 44.70 40 ASP B CA 1
ATOM 921 C C . ASP B 1 43 ? 11.728 26.473 21.372 1.00 41.95 40 ASP B C 1
ATOM 922 O O . ASP B 1 43 ? 11.785 26.101 22.541 1.00 40.78 40 ASP B O 1
ATOM 927 N N . ARG B 1 44 ? 11.831 25.643 20.349 1.00 41.52 41 ARG B N 1
ATOM 928 C CA . ARG B 1 44 ? 12.052 24.224 20.563 1.00 41.16 41 ARG B CA 1
ATOM 929 C C . ARG B 1 44 ? 13.558 23.924 20.554 1.00 39.72 41 ARG B C 1
ATOM 930 O O . ARG B 1 44 ? 13.994 22.813 20.845 1.00 39.13 41 ARG B O 1
ATOM 938 N N . VAL B 1 45 ? 14.347 24.949 20.260 1.00 38.43 42 VAL B N 1
ATOM 939 C CA . VAL B 1 45 ? 15.784 24.808 20.137 1.00 37.08 42 VAL B CA 1
ATOM 940 C C . VAL B 1 45 ? 16.617 25.427 21.251 1.00 35.88 42 VAL B C 1
ATOM 941 O O . VAL B 1 45 ? 16.482 26.607 21.588 1.00 35.13 42 VAL B O 1
ATOM 945 N N . TYR B 1 46 ? 17.506 24.603 21.783 1.00 33.09 43 TYR B N 1
ATOM 946 C CA . TYR B 1 46 ? 18.381 24.989 22.860 1.00 33.37 43 TYR B CA 1
ATOM 947 C C . TYR B 1 46 ? 19.840 24.645 22.587 1.00 32.28 43 TYR B C 1
ATOM 948 O O . TYR B 1 46 ? 20.150 23.547 22.145 1.00 32.31 43 TYR B O 1
ATOM 957 N N . MET B 1 47 ? 20.736 25.589 22.863 1.00 34.78 44 MET B N 1
ATOM 958 C CA . MET B 1 47 ? 22.167 25.367 22.679 1.00 32.57 44 MET B CA 1
ATOM 959 C C . MET B 1 47 ? 22.770 25.095 24.033 1.00 32.44 44 MET B C 1
ATOM 960 O O . MET B 1 47 ? 22.564 25.867 24.961 1.00 34.19 44 MET B O 1
ATOM 962 N N . VAL B 1 48 ? 23.501 23.989 24.167 1.00 30.03 45 VAL B N 1
ATOM 963 C CA . VAL B 1 48 ? 24.156 23.690 25.435 1.00 28.82 45 VAL B CA 1
ATOM 964 C C . VAL B 1 48 ? 25.698 23.797 25.291 1.00 28.08 45 VAL B C 1
ATOM 965 O O . VAL B 1 48 ? 26.324 23.104 24.469 1.00 26.57 45 VAL B O 1
ATOM 969 N N . CYS B 1 49 ? 26.303 24.660 26.100 1.00 27.48 46 CYS B N 1
ATOM 970 C CA . CYS B 1 49 ? 27.754 24.849 26.056 1.00 29.40 46 CYS B CA 1
ATOM 971 C C . CYS B 1 49 ? 28.365 24.173 27.287 1.00 30.07 46 CYS B C 1
ATOM 972 O O . CYS B 1 49 ? 27.833 24.290 28.391 1.00 31.53 46 CYS B O 1
ATOM 975 N N . LEU B 1 50 ? 29.474 23.458 27.094 1.00 33.32 47 LEU B N 1
ATOM 976 C CA . LEU B 1 50 ? 30.130 22.748 28.186 1.00 33.06 47 LEU B CA 1
ATOM 977 C C . LEU B 1 50 ? 31.373 23.480 28.661 1.00 33.47 47 LEU B C 1
ATOM 978 O O . LEU B 1 50 ? 32.096 24.034 27.864 1.00 34.16 47 LEU B O 1
ATOM 983 N N . LYS B 1 51 ? 31.618 23.480 29.967 1.00 29.67 48 LYS B N 1
ATOM 984 C CA . LYS B 1 51 ? 32.777 24.141 30.504 1.00 31.08 48 LYS B CA 1
ATOM 985 C C . LYS B 1 51 ? 34.016 23.558 29.822 1.00 32.31 48 LYS B C 1
ATOM 986 O O . LYS B 1 51 ? 34.022 22.400 29.427 1.00 32.75 48 LYS B O 1
ATOM 992 N N . GLN B 1 52 ? 35.049 24.372 29.660 1.00 32.46 49 GLN B N 1
ATOM 993 C CA . GLN B 1 52 ? 36.295 23.942 29.030 1.00 35.78 49 GLN B CA 1
ATOM 994 C C . GLN B 1 52 ? 36.864 22.773 29.803 1.00 37.81 49 GLN B C 1
ATOM 995 O O . GLN B 1 52 ? 37.009 22.848 31.022 1.00 38.43 49 GLN B O 1
ATOM 1001 N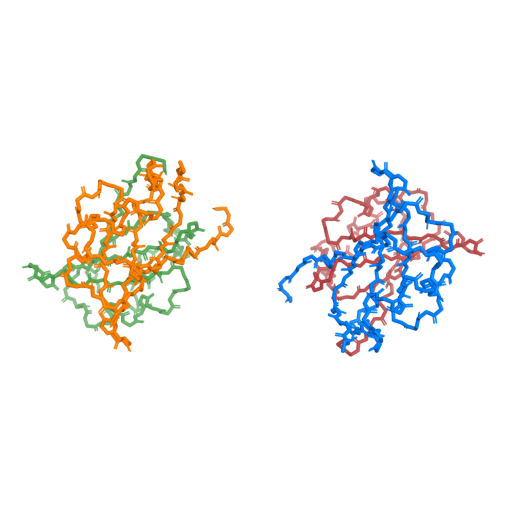 N . GLY B 1 53 ? 37.168 21.686 29.105 1.00 52.20 50 GLY B N 1
ATOM 1002 C CA . GLY B 1 53 ? 37.721 20.521 29.780 1.00 55.62 50 GLY B CA 1
ATOM 1003 C C . GLY B 1 53 ? 36.692 19.540 30.324 1.00 57.42 50 GLY B C 1
ATOM 1004 O O . GLY B 1 53 ? 37.009 18.372 30.563 1.00 59.78 50 GLY B O 1
ATOM 1005 N N . SER B 1 54 ? 35.463 20.009 30.526 1.00 42.14 51 SER B N 1
ATOM 1006 C CA . SER B 1 54 ? 34.405 19.153 31.037 1.00 42.42 51 SER B CA 1
ATOM 1007 C C . SER B 1 54 ? 33.884 18.178 29.980 1.00 39.82 51 SER B C 1
ATOM 1008 O O . SER B 1 54 ? 33.859 18.492 28.777 1.00 36.46 51 SER B O 1
ATOM 1011 N N . THR B 1 55 ? 33.491 16.995 30.454 1.00 40.47 52 THR B N 1
ATOM 1012 C CA . THR B 1 55 ? 32.902 15.944 29.616 1.00 39.95 52 THR B CA 1
ATOM 1013 C C . THR B 1 55 ? 31.529 15.666 30.198 1.00 40.70 52 THR B C 1
ATOM 1014 O O . THR B 1 55 ? 31.405 15.259 31.348 1.00 41.32 52 THR B O 1
ATOM 1018 N N . PHE B 1 56 ? 30.495 15.909 29.417 1.00 40.48 53 PHE B N 1
ATOM 1019 C CA . PHE B 1 56 ? 29.135 15.653 29.859 1.00 41.65 53 PHE B CA 1
ATOM 1020 C C . PHE B 1 56 ? 28.837 14.148 29.766 1.00 43.85 53 PHE B C 1
ATOM 1021 O O . PHE B 1 56 ? 28.896 13.580 28.683 1.00 45.38 53 PHE B O 1
ATOM 1029 N N . VAL B 1 57 ? 28.524 13.492 30.881 1.00 46.23 54 VAL B N 1
ATOM 1030 C CA . VAL B 1 57 ? 28.212 12.072 30.810 1.00 46.22 54 VAL B CA 1
ATOM 1031 C C . VAL B 1 57 ? 26.843 11.762 31.384 1.00 46.54 54 VAL B C 1
ATOM 1032 O O . VAL B 1 57 ? 26.468 12.292 32.421 1.00 47.64 54 VAL B O 1
ATOM 1036 N N . LEU B 1 58 ? 26.095 10.922 30.677 1.00 40.58 55 LEU B N 1
ATOM 1037 C CA . LEU B 1 58 ? 24.774 10.458 31.094 1.00 40.90 55 LEU B CA 1
ATOM 1038 C C . LEU B 1 58 ? 24.845 8.941 30.973 1.00 40.66 55 LEU B C 1
ATOM 1039 O O . LEU B 1 58 ? 24.816 8.382 29.869 1.00 38.44 55 LEU B O 1
ATOM 1044 N N . ASN B 1 59 ? 24.931 8.261 32.099 1.00 51.26 56 ASN B N 1
ATOM 1045 C CA . ASN B 1 59 ? 25.009 6.826 32.023 1.00 54.30 56 ASN B CA 1
ATOM 1046 C C . ASN B 1 59 ? 23.793 6.288 31.292 1.00 53.84 56 ASN B C 1
ATOM 1047 O O . ASN B 1 59 ? 23.938 5.457 30.402 1.00 55.11 56 ASN B O 1
ATOM 1052 N N . GLY B 1 60 ? 22.607 6.795 31.618 1.00 45.92 57 GLY B N 1
ATOM 1053 C CA . GLY B 1 60 ? 21.409 6.342 30.923 1.00 47.12 57 GLY B CA 1
ATOM 1054 C C . GLY B 1 60 ? 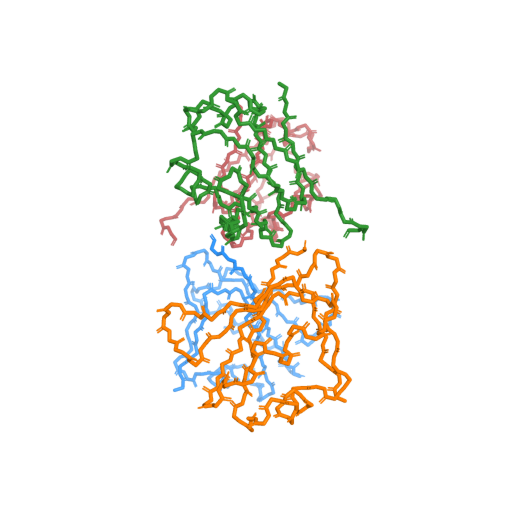21.200 6.847 29.482 1.00 47.23 57 GLY B C 1
ATOM 1055 O O . GLY B 1 60 ? 20.113 6.710 28.910 1.00 47.30 57 GLY B O 1
ATOM 1056 N N . GLY B 1 61 ? 22.216 7.452 28.884 1.00 47.41 58 GLY B N 1
ATOM 1057 C CA . GLY B 1 61 ? 22.050 7.923 27.524 1.00 46.80 58 GLY B CA 1
ATOM 1058 C C . GLY B 1 61 ? 20.972 8.968 27.363 1.00 46.77 58 GLY B C 1
ATOM 1059 O O . GLY B 1 61 ? 20.504 9.547 28.341 1.00 45.72 58 GLY B O 1
ATOM 1060 N N . ILE B 1 62 ? 20.573 9.205 26.117 1.00 43.94 59 ILE B N 1
ATOM 1061 C CA . ILE B 1 62 ? 19.560 10.208 25.808 1.00 43.68 59 ILE B CA 1
ATOM 1062 C C . ILE B 1 62 ? 18.200 9.857 26.393 1.00 44.29 59 ILE B C 1
ATOM 1063 O O . ILE B 1 62 ? 17.348 10.735 26.580 1.00 42.96 59 ILE B O 1
ATOM 1068 N N . GLU B 1 63 ? 17.988 8.573 26.668 1.00 55.32 60 GLU B N 1
ATOM 1069 C CA . GLU B 1 63 ? 16.726 8.140 27.234 1.00 56.78 60 GLU B CA 1
ATOM 1070 C C . GLU B 1 63 ? 16.620 8.768 28.611 1.00 55.54 60 GLU B C 1
ATOM 1071 O O . GLU B 1 63 ? 15.557 9.246 28.998 1.00 56.61 60 GLU B O 1
ATOM 1077 N N . GLU B 1 64 ? 17.729 8.778 29.347 1.00 47.99 61 GLU B N 1
ATOM 1078 C CA . GLU B 1 64 ? 17.734 9.374 30.683 1.00 47.24 61 GLU B CA 1
ATOM 1079 C C . GLU B 1 64 ? 17.382 10.850 30.658 1.00 45.43 61 GLU B C 1
ATOM 1080 O O . GLU B 1 64 ? 16.682 11.333 31.561 1.00 44.76 61 GLU B O 1
ATOM 1086 N N . LEU B 1 65 ? 17.867 11.566 29.636 1.00 40.34 62 LEU B N 1
ATOM 1087 C CA . LEU B 1 65 ? 17.603 12.997 29.506 1.00 37.84 62 LEU B CA 1
ATOM 1088 C C . LEU B 1 65 ? 16.158 13.219 29.061 1.00 36.15 62 LEU B C 1
ATOM 1089 O O . LEU B 1 65 ? 15.567 14.250 29.346 1.00 33.67 62 LEU B O 1
ATOM 1094 N N . ARG B 1 66 ? 15.595 12.263 28.330 1.00 37.14 63 ARG B N 1
ATOM 1095 C CA . ARG B 1 66 ? 14.208 12.401 27.903 1.00 37.25 63 ARG B CA 1
ATOM 1096 C C . ARG B 1 66 ? 13.315 12.302 29.157 1.00 36.94 63 ARG B C 1
ATOM 1097 O O . ARG B 1 66 ? 12.360 13.068 29.315 1.00 36.00 63 ARG B O 1
ATOM 1105 N N . LEU B 1 67 ? 13.643 11.366 30.045 1.00 47.87 64 LEU B N 1
ATOM 1106 C CA . LEU B 1 67 ? 12.921 11.215 31.300 1.00 49.64 64 LEU B CA 1
ATOM 1107 C C . LEU B 1 67 ? 13.074 12.487 32.146 1.00 50.28 64 LEU B C 1
ATOM 1108 O O . LEU B 1 67 ? 12.072 13.096 32.517 1.00 50.97 64 LEU B O 1
ATOM 1113 N N . LEU B 1 68 ? 14.314 12.899 32.434 1.00 39.26 65 LEU B N 1
ATOM 1114 C CA . LEU B 1 68 ? 14.548 14.115 33.234 1.00 39.72 65 LEU B CA 1
ATOM 1115 C C . LEU B 1 68 ? 13.753 15.321 32.718 1.00 39.74 65 LEU B C 1
ATOM 1116 O O . LEU B 1 68 ? 13.151 16.071 33.477 1.00 39.39 65 LEU B O 1
ATOM 1121 N N . THR B 1 69 ? 13.751 15.488 31.410 1.00 44.84 66 THR B N 1
ATOM 1122 C CA . THR B 1 69 ? 13.087 16.611 30.788 1.00 45.35 66 THR B CA 1
ATOM 1123 C C . THR B 1 69 ? 11.568 16.471 30.673 1.00 45.64 66 THR B C 1
ATOM 1124 O O . THR B 1 69 ? 10.836 17.461 30.553 1.00 45.57 66 THR B O 1
ATOM 1128 N N . GLY B 1 70 ? 11.082 15.239 30.710 1.00 47.35 67 GLY B N 1
ATOM 1129 C CA . GLY B 1 70 ? 9.659 15.058 30.552 1.00 46.87 67 GLY B CA 1
ATOM 1130 C C . GLY B 1 70 ? 9.318 15.270 29.096 1.00 47.56 67 GLY B C 1
ATOM 1131 O O . GLY B 1 70 ? 8.235 15.764 28.766 1.00 48.65 67 GLY B O 1
ATOM 1132 N N . ASP B 1 71 ? 10.253 14.920 28.212 1.00 46.14 68 ASP B N 1
ATOM 1133 C CA . ASP B 1 71 ? 10.018 15.043 26.776 1.00 45.21 68 ASP B CA 1
ATOM 1134 C C . ASP B 1 71 ? 10.608 13.824 26.054 1.00 46.90 68 ASP B C 1
ATOM 1135 O O . ASP B 1 71 ? 11.841 13.666 25.902 1.00 46.44 68 ASP B O 1
ATOM 1140 N N . SER B 1 72 ? 9.701 12.956 25.624 1.00 51.19 69 SER B N 1
ATOM 1141 C CA . SER B 1 72 ? 10.039 11.718 24.932 1.00 50.54 69 SER B CA 1
ATOM 1142 C C . SER B 1 72 ? 10.528 12.001 23.528 1.00 48.93 69 SER B C 1
ATOM 1143 O O . SER B 1 72 ? 11.072 11.120 22.872 1.00 48.81 69 SER B O 1
ATOM 1146 N N . THR B 1 73 ? 10.309 13.220 23.056 1.00 44.64 70 THR B N 1
ATOM 1147 C CA . THR B 1 73 ? 10.716 13.590 21.699 1.00 43.71 70 THR B CA 1
ATOM 1148 C C . THR B 1 73 ? 12.062 14.329 21.639 1.00 42.38 70 THR B C 1
ATOM 1149 O O . THR B 1 73 ? 12.507 14.753 20.584 1.00 43.56 70 THR B O 1
ATOM 1153 N N . LEU B 1 74 ? 12.706 14.458 22.782 1.00 38.60 71 LEU B N 1
ATOM 1154 C CA . LEU B 1 74 ? 13.993 15.126 22.879 1.00 37.46 71 LEU B CA 1
ATOM 1155 C C . LEU B 1 74 ? 15.048 14.480 21.992 1.00 36.97 71 LEU B C 1
ATOM 1156 O O . LEU B 1 74 ? 15.222 13.260 21.983 1.00 35.61 71 LEU B O 1
ATOM 1161 N N . GLU B 1 75 ? 15.742 15.336 21.246 1.00 36.68 72 GLU B N 1
ATOM 1162 C CA . GLU B 1 75 ? 16.848 14.929 20.409 1.00 34.78 72 GLU B CA 1
ATOM 1163 C C . GLU B 1 75 ? 18.030 15.865 20.652 1.00 33.09 72 GLU B C 1
ATOM 1164 O O . GLU B 1 75 ? 17.880 17.066 20.948 1.00 29.62 72 GLU B O 1
ATOM 1170 N N . ILE B 1 76 ? 19.210 15.273 20.574 1.00 29.93 73 ILE B N 1
ATOM 1171 C CA . ILE B 1 76 ? 20.443 15.966 20.787 1.00 28.38 73 ILE B CA 1
ATOM 1172 C C . ILE B 1 76 ? 21.293 15.978 19.508 1.00 28.16 73 ILE B C 1
ATOM 1173 O O . ILE B 1 76 ? 21.203 15.087 18.684 1.00 26.97 73 ILE B O 1
ATOM 1178 N N . GLN B 1 77 ? 22.098 17.018 19.325 1.00 27.08 74 GLN B N 1
ATOM 1179 C CA . GLN B 1 77 ? 22.966 17.051 18.179 1.00 26.21 74 GLN B CA 1
ATOM 1180 C C . GLN B 1 77 ? 24.291 17.609 18.580 1.00 25.62 74 GLN B C 1
ATOM 1181 O O . GLN B 1 77 ? 24.423 18.811 18.726 1.00 25.91 74 GLN B O 1
ATOM 1187 N N . PRO B 1 78 ? 25.293 16.742 18.802 1.00 23.80 75 PRO B N 1
ATOM 1188 C CA . PRO B 1 78 ? 26.611 17.259 19.177 1.00 24.05 75 PRO B CA 1
ATOM 1189 C C . PRO B 1 78 ? 27.179 18.091 18.020 1.00 27.36 75 PRO B C 1
ATOM 1190 O O . PRO B 1 78 ? 26.811 17.919 16.862 1.00 26.91 75 PRO B O 1
ATOM 1194 N N . MET B 1 79 ? 28.050 19.024 18.337 1.00 32.57 76 MET B N 1
ATOM 1195 C CA . MET B 1 79 ? 28.706 19.819 17.316 1.00 36.93 76 MET B CA 1
ATOM 1196 C C . MET B 1 79 ? 30.192 19.436 17.475 1.00 37.99 76 MET B C 1
ATOM 1197 O O . MET B 1 79 ? 30.959 20.148 18.128 1.00 36.69 76 MET B O 1
ATOM 1202 N N . ILE B 1 80 ? 30.590 18.298 16.922 1.00 42.07 77 ILE B N 1
ATOM 1203 C CA . ILE B 1 80 ? 31.978 17.864 17.071 1.00 44.21 77 ILE B CA 1
ATOM 1204 C C . ILE B 1 80 ? 32.981 18.756 16.334 1.00 47.13 77 ILE B C 1
ATOM 1205 O O . ILE B 1 80 ? 32.794 19.102 15.169 1.00 47.38 77 ILE B O 1
ATOM 1210 N N . VAL B 1 81 ? 34.044 19.129 17.040 1.00 43.62 78 VAL B N 1
ATOM 1211 C CA . VAL B 1 81 ? 35.099 19.984 16.490 1.00 46.19 78 VAL B CA 1
ATOM 1212 C C . VAL B 1 81 ? 36.499 19.353 16.622 1.00 48.06 78 VAL B C 1
ATOM 1213 O O . VAL B 1 81 ? 36.815 18.713 17.622 1.00 46.84 78 VAL B O 1
ATOM 1217 N N . PRO B 1 82 ? 37.360 19.543 15.612 1.00 51.85 79 PRO B N 1
ATOM 1218 C CA . PRO B 1 82 ? 38.712 18.961 15.668 1.00 55.53 79 PRO B CA 1
ATOM 1219 C C . PRO B 1 82 ? 39.531 19.355 16.894 1.00 59.00 79 PRO B C 1
ATOM 1220 O O . PRO B 1 82 ? 39.677 20.540 17.201 1.00 59.29 79 PRO B O 1
ATOM 1224 N N . THR B 1 83 ? 40.048 18.336 17.579 1.00 86.45 80 THR B N 1
ATOM 1225 C CA . THR B 1 83 ? 40.881 18.472 18.778 1.00 90.26 80 THR B CA 1
ATOM 1226 C C . THR B 1 83 ? 40.385 19.455 19.841 1.00 91.22 80 THR B C 1
ATOM 1227 O O . THR B 1 83 ? 41.130 20.399 20.174 1.00 92.48 80 THR B O 1
ATOM 1231 N N . ALA C 1 5 ? 53.808 42.999 21.637 1.00 46.41 2 ALA C N 1
ATOM 1232 C CA . ALA C 1 5 ? 53.514 42.261 22.920 1.00 47.56 2 ALA C CA 1
ATOM 1233 C C . ALA C 1 5 ? 52.186 41.534 22.737 1.00 46.44 2 ALA C C 1
ATOM 1234 O O . ALA C 1 5 ? 51.126 42.114 22.910 1.00 46.16 2 ALA C O 1
ATOM 1236 N N . THR C 1 6 ? 52.273 40.263 22.377 1.00 45.19 3 THR C N 1
ATOM 1237 C CA . THR C 1 6 ? 51.119 39.424 22.105 1.00 45.11 3 THR C CA 1
ATOM 1238 C C . THR C 1 6 ? 50.275 38.976 23.275 1.00 44.04 3 THR C C 1
ATOM 1239 O O . THR C 1 6 ? 50.804 38.592 24.322 1.00 43.63 3 THR C O 1
ATOM 1243 N N . PHE C 1 7 ? 48.956 39.023 23.086 1.00 39.88 4 PHE C N 1
ATOM 1244 C CA . PHE C 1 7 ? 48.044 38.520 24.099 1.00 38.08 4 PHE C CA 1
ATOM 1245 C C . PHE C 1 7 ? 47.430 37.252 23.532 1.00 37.68 4 PHE C C 1
ATOM 1246 O O . PHE C 1 7 ? 46.904 37.247 22.422 1.00 37.42 4 PHE C O 1
ATOM 1254 N N . GLN C 1 8 ? 47.492 36.176 24.296 1.00 41.30 5 GLN C N 1
ATOM 1255 C CA . GLN C 1 8 ? 46.947 34.875 23.862 1.00 41.83 5 GLN C CA 1
ATOM 1256 C C . GLN C 1 8 ? 46.179 34.169 25.009 1.00 39.26 5 GLN C C 1
ATOM 1257 O O . GLN C 1 8 ? 46.562 34.255 26.175 1.00 35.26 5 GLN C O 1
ATOM 1263 N N . THR C 1 9 ? 45.106 33.466 24.669 1.00 37.08 6 THR C N 1
ATOM 1264 C CA . THR C 1 9 ? 44.352 32.730 25.675 1.00 35.72 6 THR C CA 1
ATOM 1265 C C . THR C 1 9 ? 43.418 31.710 25.007 1.00 35.19 6 THR C C 1
ATOM 1266 O O . THR C 1 9 ? 42.927 31.954 23.907 1.00 34.15 6 THR C O 1
ATOM 1270 N N . ASP C 1 10 ? 43.233 30.551 25.641 1.00 33.00 7 ASP C N 1
ATOM 1271 C CA . ASP C 1 10 ? 42.302 29.520 25.135 1.00 33.94 7 ASP C CA 1
ATOM 1272 C C . ASP C 1 10 ? 41.149 29.515 26.116 1.00 29.73 7 ASP C C 1
ATOM 1273 O O . ASP C 1 10 ? 40.237 28.739 25.983 1.00 32.27 7 ASP C O 1
ATOM 1278 N N . ALA C 1 11 ? 41.252 30.329 27.150 1.00 35.00 8 ALA C N 1
ATOM 1279 C CA . ALA C 1 11 ? 40.222 30.429 28.185 1.00 33.38 8 ALA C CA 1
ATOM 1280 C C . ALA C 1 11 ? 39.226 31.521 27.814 1.00 33.38 8 ALA C C 1
ATOM 1281 O O . ALA C 1 11 ? 39.590 32.487 27.134 1.00 32.95 8 ALA C O 1
ATOM 1283 N N . ASP C 1 12 ? 37.979 31.372 28.248 1.00 30.00 9 ASP C N 1
ATOM 1284 C CA . ASP C 1 12 ? 37.010 32.435 28.034 1.00 30.14 9 ASP C CA 1
ATOM 1285 C C . ASP C 1 12 ? 37.562 33.585 28.840 1.00 29.63 9 ASP C C 1
ATOM 1286 O O . ASP C 1 12 ? 38.419 33.381 29.712 1.00 29.25 9 ASP C O 1
ATOM 1291 N N . PHE C 1 13 ? 37.045 34.786 28.596 1.00 28.51 10 PHE C N 1
ATOM 1292 C CA . PHE C 1 13 ? 37.517 35.930 29.347 1.00 27.36 10 PHE C CA 1
ATOM 1293 C C . PHE C 1 13 ? 36.485 37.007 29.511 1.00 27.04 10 PHE C C 1
ATOM 1294 O O . PHE C 1 13 ? 35.511 37.079 28.770 1.00 26.24 10 PHE C O 1
ATOM 1302 N N . LEU C 1 14 ? 36.699 37.815 30.535 1.00 23.37 11 LEU C N 1
ATOM 1303 C CA . LEU C 1 14 ? 35.849 38.930 30.837 1.00 24.58 11 LEU C CA 1
ATOM 1304 C C . LEU C 1 14 ? 36.459 40.138 30.135 1.00 24.96 11 LEU C C 1
ATOM 1305 O O . LEU C 1 14 ? 37.696 40.269 29.988 1.00 23.55 11 LEU C O 1
ATOM 1310 N N . LEU C 1 15 ? 35.575 40.989 29.643 1.00 29.91 12 LEU C N 1
ATOM 1311 C CA . LEU C 1 15 ? 36.002 42.216 29.052 1.00 29.36 12 LEU C CA 1
ATOM 1312 C C . LEU C 1 15 ? 35.391 43.185 30.022 1.00 30.93 12 LEU C C 1
ATOM 1313 O O . LEU C 1 15 ? 34.210 43.035 30.413 1.00 31.16 12 LEU C O 1
ATOM 1318 N N . VAL C 1 16 ? 36.190 44.151 30.446 1.00 25.42 13 VAL C N 1
ATOM 1319 C CA . VAL C 1 16 ? 35.703 45.162 31.357 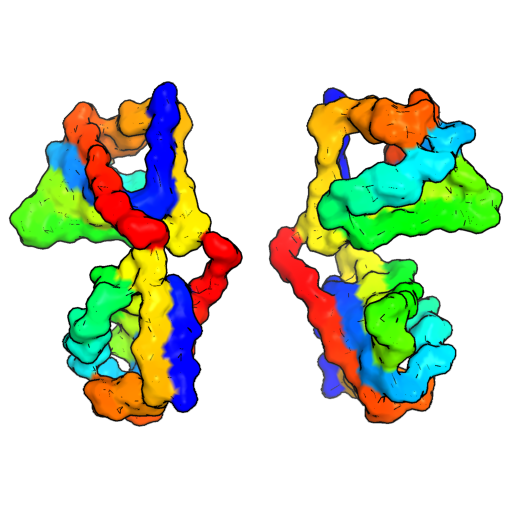1.00 28.46 13 VAL C CA 1
ATOM 1320 C C . VAL C 1 16 ? 36.144 46.537 30.846 1.00 30.14 13 VAL C C 1
ATOM 1321 O O . VAL C 1 16 ? 37.335 46.754 30.556 1.00 27.71 13 VAL C O 1
ATOM 1325 N N . GLY C 1 17 ? 35.196 47.467 30.777 1.00 32.53 14 GLY C N 1
ATOM 1326 C CA . GLY C 1 17 ? 35.518 48.795 30.296 1.00 36.50 14 GLY C CA 1
ATOM 1327 C C . GLY C 1 17 ? 34.410 49.809 30.537 1.00 38.97 14 GLY C C 1
ATOM 1328 O O . GLY C 1 17 ? 33.363 49.491 31.096 1.00 38.32 14 GLY C O 1
ATOM 1329 N N . ASP C 1 18 ? 34.649 51.039 30.099 1.00 48.32 15 ASP C N 1
ATOM 1330 C CA . ASP C 1 18 ? 33.687 52.116 30.271 1.00 48.19 15 ASP C CA 1
ATOM 1331 C C . ASP C 1 18 ? 32.855 52.341 29.020 1.00 47.44 15 ASP C C 1
ATOM 1332 O O . ASP C 1 18 ? 31.653 52.551 29.122 1.00 47.38 15 ASP C O 1
ATOM 1337 N N . ASP C 1 19 ? 33.489 52.326 27.847 1.00 35.59 16 ASP C N 1
ATOM 1338 C CA . ASP C 1 19 ? 32.754 52.501 26.589 1.00 35.28 16 ASP C CA 1
ATOM 1339 C C . ASP C 1 19 ? 32.546 51.117 25.941 1.00 34.90 16 ASP C C 1
ATOM 1340 O O . ASP C 1 19 ? 33.283 50.718 25.040 1.00 30.81 16 ASP C O 1
ATOM 1345 N N . THR C 1 20 ? 31.551 50.373 26.421 1.00 42.97 17 THR C N 1
ATOM 1346 C CA . THR C 1 20 ? 31.290 49.030 25.887 1.00 44.63 17 THR C CA 1
ATOM 1347 C C . THR C 1 20 ? 30.464 49.051 24.605 1.00 46.51 17 THR C C 1
ATOM 1348 O O . THR C 1 20 ? 30.186 48.001 24.041 1.00 46.03 17 THR C O 1
ATOM 1352 N N . SER C 1 21 ? 30.095 50.248 24.148 1.00 52.70 18 SER C N 1
ATOM 1353 C CA . SER C 1 21 ? 29.293 50.430 22.930 1.00 54.49 18 SER C CA 1
ATOM 1354 C C . SER C 1 21 ? 29.538 49.432 21.801 1.00 54.40 18 SER C C 1
ATOM 1355 O O . SER C 1 21 ? 28.597 48.908 21.215 1.00 55.24 18 SER C O 1
ATOM 1358 N N . ARG C 1 22 ? 30.807 49.181 21.493 1.00 47.52 19 ARG C N 1
ATOM 1359 C CA . ARG C 1 22 ? 31.180 48.303 20.391 1.00 46.85 19 ARG C CA 1
ATOM 1360 C C . ARG C 1 22 ? 31.647 46.905 20.772 1.00 45.05 19 ARG C C 1
ATOM 1361 O O . ARG C 1 22 ? 31.941 46.104 19.892 1.00 43.13 19 ARG C O 1
ATOM 1369 N N . TYR C 1 23 ? 31.734 46.607 22.062 1.00 46.17 20 TYR C N 1
ATOM 1370 C CA . TYR C 1 23 ? 32.233 45.300 22.491 1.00 44.89 20 TYR C CA 1
ATOM 1371 C C . TYR C 1 23 ? 31.600 44.118 21.749 1.00 47.56 20 TYR C C 1
ATOM 1372 O O . TYR C 1 23 ? 32.293 43.263 21.176 1.00 46.57 20 TYR C O 1
ATOM 1381 N N . GLU C 1 24 ? 30.277 44.075 21.745 1.00 50.12 21 GLU C N 1
ATOM 1382 C CA . GLU C 1 24 ? 29.591 42.992 21.080 1.00 52.16 21 GLU C CA 1
ATOM 1383 C C . GLU C 1 24 ? 29.987 42.940 19.600 1.00 50.65 21 GLU C C 1
ATOM 1384 O O . GLU C 1 24 ? 30.412 41.895 19.099 1.00 50.71 21 GLU C O 1
ATOM 1390 N N . GLU C 1 25 ? 29.912 44.065 18.903 1.00 41.75 22 GLU C N 1
ATOM 1391 C CA . GLU C 1 25 ? 30.263 44.030 17.482 1.00 42.21 22 GLU C CA 1
ATOM 1392 C C . GLU C 1 25 ? 31.711 43.699 17.115 1.00 39.41 22 GLU C C 1
ATOM 1393 O O . GLU C 1 25 ? 31.946 42.937 16.173 1.00 39.75 22 GLU C O 1
ATOM 1399 N N . VAL C 1 26 ? 32.707 44.228 17.813 1.00 41.52 23 VAL C N 1
ATOM 1400 C CA . VAL C 1 26 ? 34.045 43.869 17.351 1.00 39.37 23 VAL C CA 1
ATOM 1401 C C . VAL C 1 26 ? 34.445 42.448 17.751 1.00 38.56 23 VAL C C 1
ATOM 1402 O O . VAL C 1 26 ? 35.234 41.820 17.051 1.00 36.88 23 VAL C O 1
ATOM 1406 N N . MET C 1 27 ? 33.875 41.931 18.840 1.00 38.02 24 MET C N 1
ATOM 1407 C CA . MET C 1 27 ? 34.208 40.572 19.271 1.00 37.83 24 MET C CA 1
ATOM 1408 C C . MET C 1 27 ? 33.646 39.527 18.302 1.00 39.67 24 MET C C 1
ATOM 1409 O O . MET C 1 27 ? 34.278 38.500 18.078 1.00 40.58 24 MET C O 1
ATOM 1414 N N . LYS C 1 28 ? 32.471 39.788 17.716 1.00 41.69 25 LYS C N 1
ATOM 1415 C CA . LYS C 1 28 ? 31.884 38.854 16.752 1.00 41.83 25 LYS C CA 1
ATOM 1416 C C . LYS C 1 28 ? 32.689 38.775 15.468 1.00 41.81 25 LYS C C 1
ATOM 1417 O O . LYS C 1 28 ? 32.619 37.785 14.757 1.00 44.83 25 LYS C O 1
ATOM 1423 N N . THR C 1 29 ? 33.479 39.796 15.174 1.00 36.68 26 THR C N 1
ATOM 1424 C CA . THR C 1 29 ? 34.311 39.774 13.969 1.00 36.83 26 THR C CA 1
ATOM 1425 C C . THR C 1 29 ? 35.449 38.767 14.141 1.00 36.77 26 THR C C 1
ATOM 1426 O O . THR C 1 29 ? 36.212 38.503 13.195 1.00 34.97 26 THR C O 1
ATOM 1430 N N . PHE C 1 30 ? 35.584 38.212 15.348 1.00 42.77 27 PHE C N 1
ATOM 1431 C CA . PHE C 1 30 ? 36.652 37.244 15.595 1.00 43.70 27 PHE C CA 1
ATOM 1432 C C . PHE C 1 30 ? 36.161 35.821 15.383 1.00 43.18 27 PHE C C 1
ATOM 1433 O O . PHE C 1 30 ? 35.218 35.399 16.015 1.00 45.53 27 PHE C O 1
ATOM 1441 N N . ASP C 1 31 ? 36.813 35.077 14.505 1.00 41.30 28 ASP C N 1
ATOM 1442 C CA . ASP C 1 31 ? 36.410 33.708 14.226 1.00 42.67 28 ASP C CA 1
ATOM 1443 C C . ASP C 1 31 ? 36.435 32.775 15.421 1.00 42.04 28 ASP C C 1
ATOM 1444 O O . ASP C 1 31 ? 35.699 31.782 15.450 1.00 41.47 28 ASP C O 1
ATOM 1449 N N . THR C 1 32 ? 37.275 33.091 16.398 1.00 39.11 29 THR C N 1
ATOM 1450 C CA . THR C 1 32 ? 37.412 32.251 17.578 1.00 36.95 29 THR C CA 1
ATOM 1451 C C . THR C 1 32 ? 36.330 32.392 18.648 1.00 34.91 29 THR C C 1
ATOM 1452 O O . THR C 1 32 ? 36.120 31.486 19.448 1.00 35.46 29 THR C O 1
ATOM 1456 N N . VAL C 1 33 ? 35.626 33.512 18.646 1.00 33.98 30 VAL C N 1
ATOM 1457 C CA . VAL C 1 33 ? 34.582 33.766 19.639 1.00 32.43 30 VAL C CA 1
ATOM 1458 C C . VAL C 1 33 ? 33.257 33.022 19.416 1.00 33.26 30 VAL C C 1
ATOM 1459 O O . VAL C 1 33 ? 32.588 33.202 18.405 1.00 32.42 30 VAL C O 1
ATOM 1463 N N . GLU C 1 34 ? 32.866 32.190 20.371 1.00 34.62 31 GLU C N 1
ATOM 1464 C CA . GLU C 1 34 ? 31.615 31.444 20.250 1.00 34.21 31 GLU C CA 1
ATOM 1465 C C . GLU C 1 34 ? 30.426 32.352 20.555 1.00 35.24 31 GLU C C 1
ATOM 1466 O O . GLU C 1 34 ? 29.397 32.290 19.901 1.00 37.51 31 GLU C O 1
ATOM 1472 N N . ALA C 1 35 ? 30.567 33.194 21.561 1.00 32.93 32 ALA C N 1
ATOM 1473 C CA . ALA C 1 35 ? 29.470 34.070 21.946 1.00 34.58 32 ALA C CA 1
ATOM 1474 C C . ALA C 1 35 ? 30.009 35.146 22.858 1.00 34.79 32 ALA C C 1
ATOM 1475 O O . ALA C 1 35 ? 31.080 35.002 23.409 1.00 34.24 32 ALA C O 1
ATOM 1477 N N . VAL C 1 36 ? 29.246 36.212 23.029 1.00 38.66 33 VAL C N 1
ATOM 1478 C CA . VAL C 1 36 ? 29.647 37.323 23.869 1.00 40.72 33 VAL C CA 1
ATOM 1479 C C . VAL C 1 36 ? 28.419 37.781 24.636 1.00 41.37 33 VAL C C 1
ATOM 1480 O O . VAL C 1 36 ? 27.427 38.151 24.036 1.00 44.14 33 VAL C O 1
ATOM 1484 N N . ARG C 1 37 ? 28.471 37.757 25.958 1.00 39.66 34 ARG C N 1
ATOM 1485 C CA . ARG C 1 37 ? 27.315 38.171 26.727 1.00 41.96 34 ARG C CA 1
ATOM 1486 C C . ARG C 1 37 ? 27.605 39.282 27.724 1.00 42.45 34 ARG C C 1
ATOM 1487 O O . ARG C 1 37 ? 28.557 39.208 28.510 1.00 42.54 34 ARG C O 1
ATOM 1495 N N . LYS C 1 38 ? 26.775 40.315 27.682 1.00 43.82 35 LYS C N 1
ATOM 1496 C CA . LYS C 1 38 ? 26.905 41.435 28.600 1.00 44.43 35 LYS C CA 1
ATOM 1497 C C . LYS C 1 38 ? 26.295 41.035 29.933 1.00 43.28 35 LYS C C 1
ATOM 1498 O O . LYS C 1 38 ? 25.241 40.394 29.966 1.00 41.91 35 LYS C O 1
ATOM 1504 N N . SER C 1 39 ? 26.979 41.364 31.031 1.00 38.08 36 SER C N 1
ATOM 1505 C CA . SER C 1 39 ? 26.430 41.062 32.341 1.00 39.00 36 SER C CA 1
ATOM 1506 C C . SER C 1 39 ? 25.164 41.920 32.559 1.00 42.30 36 SER C C 1
ATOM 1507 O O . SER C 1 39 ? 25.073 43.075 32.127 1.00 42.38 36 SER C O 1
ATOM 1510 N N . ASP C 1 40 ? 24.196 41.331 33.240 1.00 48.54 37 ASP C N 1
ATOM 1511 C CA . ASP C 1 40 ? 22.920 41.953 33.548 1.00 51.62 37 ASP C CA 1
ATOM 1512 C C . ASP C 1 40 ? 23.034 42.595 34.937 1.00 52.35 37 ASP C C 1
ATOM 1513 O O . ASP C 1 40 ? 22.138 43.322 35.395 1.00 52.10 37 ASP C O 1
ATOM 1518 N N . LEU C 1 41 ? 24.151 42.293 35.597 1.00 64.70 38 LEU C N 1
ATOM 1519 C CA . LEU C 1 41 ? 24.461 42.761 36.940 1.00 65.09 38 LEU C CA 1
ATOM 1520 C C . LEU C 1 41 ? 25.231 44.090 36.931 1.00 65.03 38 LEU C C 1
ATOM 1521 O O . LEU C 1 41 ? 24.885 45.019 37.665 1.00 66.04 38 LEU C O 1
ATOM 1526 N N . ASP C 1 42 ? 26.275 44.170 36.108 1.00 51.73 39 ASP C N 1
ATOM 1527 C CA . ASP C 1 42 ? 27.089 45.379 35.995 1.00 48.98 39 ASP C CA 1
ATOM 1528 C C . ASP C 1 42 ? 27.355 45.666 34.521 1.00 48.34 39 ASP C C 1
ATOM 1529 O O . ASP C 1 42 ? 27.966 44.845 33.831 1.00 49.00 39 ASP C O 1
ATOM 1534 N N . ASP C 1 43 ? 26.909 46.826 34.044 1.00 42.03 40 ASP C N 1
ATOM 1535 C CA . ASP C 1 43 ? 27.065 47.225 32.634 1.00 42.72 40 ASP C CA 1
ATOM 1536 C C . ASP C 1 43 ? 28.522 47.391 32.115 1.00 41.32 40 ASP C C 1
ATOM 1537 O O . ASP C 1 43 ? 28.730 47.682 30.929 1.00 40.04 40 ASP C O 1
ATOM 1542 N N . ARG C 1 44 ? 29.512 47.225 32.997 1.00 43.01 41 ARG C N 1
ATOM 1543 C CA . ARG C 1 44 ? 30.923 47.342 32.621 1.00 41.81 41 ARG C CA 1
ATOM 1544 C C . ARG C 1 44 ? 31.527 45.979 32.289 1.00 40.02 41 ARG C C 1
ATOM 1545 O O . ARG C 1 44 ? 32.652 45.913 31.787 1.00 40.12 41 ARG C O 1
ATOM 1553 N N . VAL C 1 45 ? 30.780 44.906 32.566 1.00 34.54 42 VAL C N 1
ATOM 1554 C CA . VAL C 1 45 ? 31.269 43.540 32.353 1.00 32.39 42 VAL C CA 1
ATOM 1555 C C . VAL C 1 45 ? 30.623 42.659 31.255 1.00 32.13 42 VAL C C 1
ATOM 1556 O O . VAL C 1 45 ? 29.394 42.483 31.157 1.00 32.52 42 VAL C O 1
ATOM 1560 N N . TYR C 1 46 ? 31.486 42.108 30.421 1.00 30.49 43 TYR C N 1
ATOM 1561 C CA . TYR C 1 46 ? 31.058 41.210 29.367 1.00 29.52 43 TYR C CA 1
ATOM 1562 C C . TYR C 1 46 ? 31.847 39.895 29.516 1.00 27.97 43 TYR C C 1
ATOM 1563 O O . TYR C 1 46 ? 32.987 39.871 29.992 1.00 26.55 43 TYR C O 1
ATOM 1572 N N . MET C 1 47 ? 31.232 38.797 29.107 1.00 28.07 44 MET C N 1
ATOM 1573 C CA . MET C 1 47 ? 31.898 37.533 29.148 1.00 27.02 44 MET C CA 1
ATOM 1574 C C . MET C 1 47 ? 32.105 37.141 27.699 1.00 28.01 44 MET C C 1
ATOM 1575 O O . MET C 1 47 ? 31.186 37.269 26.907 1.00 30.10 44 MET C O 1
ATOM 1577 N N . VAL C 1 48 ? 33.306 36.695 27.330 1.00 27.23 45 VAL C N 1
ATOM 1578 C CA . VAL C 1 48 ? 33.531 36.247 25.962 1.00 28.79 45 VAL C CA 1
ATOM 1579 C C . VAL C 1 48 ? 33.863 34.751 25.969 1.00 26.58 45 VAL C C 1
ATOM 1580 O O . VAL C 1 48 ? 34.853 34.337 26.544 1.00 26.40 45 VAL C O 1
ATOM 1584 N N . CYS C 1 49 ? 33.020 33.944 25.336 1.00 26.56 46 CYS C N 1
ATOM 1585 C CA . CYS C 1 49 ? 33.226 32.499 25.259 1.00 28.35 46 CYS C CA 1
ATOM 1586 C C . CYS C 1 49 ? 33.951 32.161 23.961 1.00 26.61 46 CYS C C 1
ATOM 1587 O O . CYS C 1 49 ? 33.565 32.603 22.903 1.00 27.35 46 CYS C O 1
ATOM 1590 N N . LEU C 1 50 ? 35.011 31.374 24.052 1.00 30.53 47 LEU C N 1
ATOM 1591 C CA . LEU C 1 50 ? 35.777 31.023 22.877 1.00 34.13 47 LEU C CA 1
ATOM 1592 C C . LEU C 1 50 ? 35.347 29.637 22.412 1.00 35.39 47 LEU C C 1
ATOM 1593 O O . LEU C 1 50 ? 35.108 28.768 23.243 1.00 36.15 47 LEU C O 1
ATOM 1598 N N . LYS C 1 51 ? 35.233 29.434 21.097 1.00 33.74 48 LYS C N 1
ATOM 1599 C CA . LYS C 1 51 ? 34.843 28.131 20.579 1.00 34.90 48 LYS C CA 1
ATOM 1600 C C . LYS C 1 51 ? 35.792 27.066 21.109 1.00 34.16 48 LYS C C 1
ATOM 1601 O O . LYS C 1 51 ? 36.953 27.324 21.440 1.00 33.55 48 LYS C O 1
ATOM 1607 N N . GLN C 1 52 ? 35.289 25.852 21.189 1.00 34.88 49 GLN C N 1
ATOM 1608 C CA . GLN C 1 52 ? 36.095 24.749 21.656 1.00 34.72 49 GLN C CA 1
ATOM 1609 C C . GLN C 1 52 ? 37.376 24.595 20.826 1.00 36.51 49 GLN C C 1
ATOM 1610 O O . GLN C 1 52 ? 37.352 24.605 19.585 1.00 36.84 49 GLN C O 1
ATOM 1616 N N . GLY C 1 53 ? 38.506 24.473 21.507 1.00 46.23 50 GLY C N 1
ATOM 1617 C CA . GLY C 1 53 ? 39.757 24.322 20.795 1.00 48.45 50 GLY C CA 1
ATOM 1618 C C . GLY C 1 53 ? 40.136 25.543 19.974 1.00 51.26 50 GLY C C 1
ATOM 1619 O O . GLY C 1 53 ? 40.796 25.427 18.930 1.00 52.03 50 GLY C O 1
ATOM 1620 N N . SER C 1 54 ? 39.716 26.721 20.432 1.00 39.52 51 SER C N 1
ATOM 1621 C CA . SER C 1 54 ? 40.052 27.957 19.739 1.00 37.96 51 SER C CA 1
ATOM 1622 C C . SER C 1 54 ? 40.951 28.835 20.596 1.00 36.35 51 SER C C 1
ATOM 1623 O O . SER C 1 54 ? 40.749 28.948 21.794 1.00 34.63 51 SER C O 1
ATOM 1626 N N . THR C 1 55 ? 41.965 29.436 19.988 1.00 43.63 52 THR C N 1
ATOM 1627 C CA . THR C 1 55 ? 42.844 30.311 20.739 1.00 42.95 52 THR C CA 1
ATOM 1628 C C . THR C 1 55 ? 42.634 31.742 20.262 1.00 44.03 52 THR C C 1
ATOM 1629 O O . THR C 1 55 ? 42.762 32.061 19.066 1.00 45.44 52 THR C O 1
ATOM 1633 N N . PHE C 1 56 ? 42.283 32.609 21.199 1.00 34.56 53 PHE C N 1
ATOM 1634 C CA . PHE C 1 56 ? 42.098 34.005 20.855 1.00 35.14 53 PHE C CA 1
ATOM 1635 C C . PHE C 1 56 ? 43.489 34.655 20.875 1.00 35.06 53 PHE C C 1
ATOM 1636 O O . PHE C 1 56 ? 44.209 34.540 21.858 1.00 35.21 53 PHE C O 1
ATOM 1644 N N . VAL C 1 57 ? 43.874 35.305 19.781 1.00 38.29 54 VAL C N 1
ATOM 1645 C CA . VAL C 1 57 ? 45.175 35.959 19.730 1.00 38.99 54 VAL C CA 1
ATOM 1646 C C . VAL C 1 57 ? 45.120 37.420 19.260 1.00 37.08 54 VAL C C 1
ATOM 1647 O O . VAL C 1 57 ? 44.512 37.744 18.246 1.00 37.68 54 VAL C O 1
ATOM 1651 N N . LEU C 1 58 ? 45.729 38.298 20.046 1.00 33.93 55 LEU C N 1
ATOM 1652 C CA . LEU C 1 58 ? 45.826 39.715 19.708 1.00 32.96 55 LEU C CA 1
ATOM 1653 C C . LEU C 1 58 ? 47.324 39.983 19.439 1.00 34.07 55 LEU C C 1
ATOM 1654 O O . LEU C 1 58 ? 48.130 40.063 20.364 1.00 33.22 55 LEU C O 1
ATOM 1659 N N . ASN C 1 59 ? 47.703 40.093 18.170 1.00 40.27 56 ASN C N 1
ATOM 1660 C CA . ASN C 1 59 ? 49.104 40.340 17.825 1.00 40.88 56 ASN C CA 1
ATOM 1661 C C . ASN C 1 59 ? 49.613 41.626 18.460 1.00 39.82 56 ASN C C 1
ATOM 1662 O O . ASN C 1 59 ? 50.748 41.685 18.930 1.00 40.25 56 ASN C O 1
ATOM 1667 N N . GLY C 1 60 ? 48.749 42.642 18.473 1.00 40.12 57 GLY C N 1
ATOM 1668 C CA . GLY C 1 60 ? 49.085 43.933 19.056 1.00 37.56 57 GLY C CA 1
ATOM 1669 C C . GLY C 1 60 ? 48.836 44.031 20.558 1.00 37.15 57 GLY C C 1
ATOM 1670 O O . GLY C 1 60 ? 49.004 45.099 21.150 1.00 37.31 57 GLY C O 1
ATOM 1671 N N . GLY C 1 61 ? 48.457 42.924 21.191 1.00 29.06 58 GLY C N 1
ATOM 1672 C CA . GLY C 1 61 ? 48.215 42.983 22.621 1.00 27.32 58 GLY C CA 1
ATOM 1673 C C . GLY C 1 61 ? 46.874 43.613 22.950 1.00 27.60 58 GLY C C 1
ATOM 1674 O O . GLY C 1 61 ? 46.088 43.908 22.051 1.00 28.75 58 GLY C O 1
ATOM 1675 N N . ILE C 1 62 ? 46.605 43.825 24.229 1.00 27.68 59 ILE C N 1
ATOM 1676 C CA . ILE C 1 62 ? 45.331 44.397 24.639 1.00 28.95 59 ILE C CA 1
ATOM 1677 C C . ILE C 1 62 ? 45.070 45.722 23.958 1.00 27.86 59 ILE C C 1
ATOM 1678 O O . ILE C 1 62 ? 43.919 46.043 23.646 1.00 28.32 59 ILE C O 1
ATOM 1683 N N . GLU C 1 63 ? 46.139 46.485 23.757 1.00 29.79 60 GLU C N 1
ATOM 1684 C CA . GLU C 1 63 ? 46.094 47.812 23.112 1.00 30.19 60 GLU C CA 1
ATOM 1685 C C . GLU C 1 63 ? 45.369 47.670 21.770 1.00 29.32 60 GLU C C 1
ATOM 1686 O O . GLU C 1 63 ? 44.642 48.554 21.333 1.00 30.68 60 GLU C O 1
ATOM 1692 N N . GLU C 1 64 ? 45.575 46.553 21.103 1.00 29.69 61 GLU C N 1
ATOM 1693 C CA . GLU C 1 64 ? 44.915 46.340 19.835 1.00 31.55 61 GLU C CA 1
ATOM 1694 C C . GLU C 1 64 ? 43.407 46.318 20.011 1.00 31.27 61 GLU C C 1
ATOM 1695 O O . GLU C 1 64 ? 42.659 46.872 19.194 1.00 32.23 61 GLU C O 1
ATOM 1701 N N . LEU C 1 65 ? 42.950 45.703 21.093 1.00 31.63 62 LEU C N 1
ATOM 1702 C CA . LEU C 1 65 ? 41.518 45.598 21.297 1.00 32.07 62 LEU C CA 1
ATOM 1703 C C . LEU C 1 65 ? 40.935 46.940 21.708 1.00 30.92 62 LEU C C 1
ATOM 1704 O O . LEU C 1 65 ? 39.786 47.257 21.355 1.00 32.21 62 LEU C O 1
ATOM 1709 N N . ARG C 1 66 ? 41.720 47.746 22.425 1.00 26.20 63 ARG C N 1
ATOM 1710 C CA . ARG C 1 66 ? 41.234 49.072 22.822 1.00 27.60 63 ARG C CA 1
ATOM 1711 C C . ARG C 1 66 ? 41.100 49.938 21.575 1.00 26.85 63 ARG C C 1
ATOM 1712 O O . ARG C 1 66 ? 40.203 50.781 21.477 1.00 25.74 63 ARG C O 1
ATOM 1720 N N . LEU C 1 67 ? 42.009 49.752 20.630 1.00 38.58 64 LEU C N 1
ATOM 1721 C CA . LEU C 1 67 ? 41.956 50.523 19.403 1.00 41.38 64 LEU C CA 1
ATOM 1722 C C . LEU C 1 67 ? 40.739 50.114 18.576 1.00 43.96 64 LEU C C 1
ATOM 1723 O O . LEU C 1 67 ? 39.994 50.966 18.094 1.00 46.50 64 LEU C O 1
ATOM 1728 N N . LEU C 1 68 ? 40.519 48.811 18.426 1.00 40.11 65 LEU C N 1
ATOM 1729 C CA . LEU C 1 68 ? 39.379 48.345 17.634 1.00 40.29 65 LEU C CA 1
ATOM 1730 C C . LEU C 1 68 ? 38.069 48.775 18.272 1.00 39.74 65 LEU C C 1
ATOM 1731 O O . LEU C 1 68 ? 37.099 49.083 17.591 1.00 39.75 65 LEU C O 1
ATOM 1736 N N . THR C 1 69 ? 38.065 48.786 19.597 1.00 39.53 66 THR C N 1
ATOM 1737 C CA . THR C 1 69 ? 36.887 49.094 20.378 1.00 38.58 66 THR C CA 1
ATOM 1738 C C . THR C 1 69 ? 36.717 50.580 20.642 1.00 38.50 66 THR C C 1
ATOM 1739 O O . THR C 1 69 ? 35.616 51.045 20.961 1.00 38.64 66 THR C O 1
ATOM 1743 N N . GLY C 1 70 ? 37.807 51.330 20.510 1.00 35.41 67 GLY C N 1
ATOM 1744 C CA . GLY C 1 70 ? 37.730 52.746 20.781 1.00 33.59 67 GLY C CA 1
ATOM 1745 C C . GLY C 1 70 ? 37.508 53.034 22.265 1.00 33.33 67 GLY C C 1
ATOM 1746 O O . GLY C 1 70 ? 36.931 54.073 22.609 1.00 32.08 67 GLY C O 1
ATOM 1747 N N . ASP C 1 71 ? 37.969 52.133 23.139 1.00 34.63 68 ASP C N 1
ATOM 1748 C CA . ASP C 1 71 ? 37.832 52.304 24.597 1.00 33.77 68 ASP C CA 1
ATOM 1749 C C . ASP C 1 71 ? 39.168 52.213 25.301 1.00 32.43 68 ASP C C 1
ATOM 1750 O O . ASP C 1 71 ? 39.694 51.125 25.529 1.00 32.74 68 ASP C O 1
ATOM 1755 N N . SER C 1 72 ? 39.696 53.367 25.668 1.00 28.68 69 SER C N 1
ATOM 1756 C CA . SER C 1 72 ? 40.986 53.460 26.345 1.00 29.29 69 SER C CA 1
ATOM 1757 C C . SER C 1 72 ? 41.066 52.727 27.679 1.00 28.41 69 SER C C 1
ATOM 1758 O O . SER C 1 72 ? 42.164 52.442 28.131 1.00 26.35 69 SER C O 1
ATOM 1761 N N . THR C 1 73 ? 39.923 52.419 28.291 1.00 29.67 70 THR C N 1
ATOM 1762 C CA . THR C 1 73 ? 39.916 51.749 29.587 1.00 30.56 70 THR C CA 1
ATOM 1763 C C . THR C 1 73 ? 39.734 50.219 29.557 1.00 31.55 70 THR C C 1
ATOM 1764 O O . THR C 1 73 ? 39.918 49.552 30.566 1.00 32.11 70 THR C O 1
ATOM 1768 N N . LEU C 1 74 ? 39.349 49.677 28.412 1.00 29.95 71 LEU C N 1
ATOM 1769 C CA . LEU C 1 74 ? 39.148 48.240 28.258 1.00 29.44 71 LEU C CA 1
ATOM 1770 C C . LEU C 1 74 ? 40.232 47.386 28.948 1.00 29.60 71 LEU C C 1
ATOM 1771 O O . LEU C 1 74 ? 41.444 47.651 28.830 1.00 28.56 71 LEU C O 1
ATOM 1776 N N . GLU C 1 75 ? 39.792 46.356 29.668 1.00 23.39 72 GLU C N 1
ATOM 1777 C CA . GLU C 1 75 ? 40.735 45.482 30.310 1.00 23.18 72 GLU C CA 1
ATOM 1778 C C . GLU C 1 75 ? 40.192 44.099 30.033 1.00 23.78 72 GLU C C 1
ATOM 1779 O O . GLU C 1 75 ? 39.003 43.931 29.709 1.00 19.74 72 GLU C O 1
ATOM 1785 N N . ILE C 1 76 ? 41.067 43.107 30.108 1.00 25.97 73 ILE C N 1
ATOM 1786 C CA . ILE C 1 76 ? 40.676 41.746 29.845 1.00 26.46 73 ILE C CA 1
ATOM 1787 C C . ILE C 1 76 ? 41.080 40.837 30.999 1.00 27.43 73 ILE C C 1
ATOM 1788 O O . ILE C 1 76 ? 42.131 4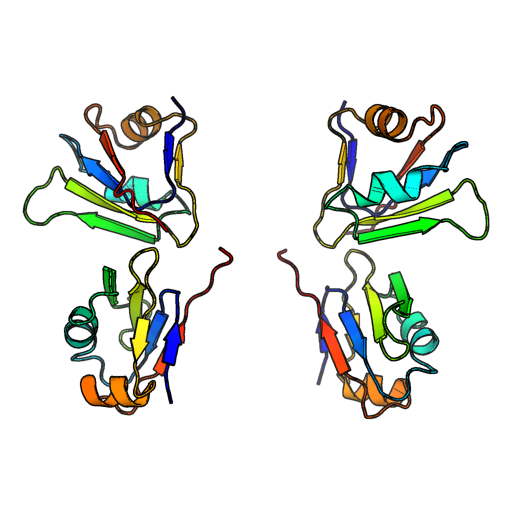1.024 31.614 1.00 27.20 73 ILE C O 1
ATOM 1793 N N . GLN C 1 77 ? 40.221 39.879 31.336 1.00 30.85 74 GLN C N 1
ATOM 1794 C CA . GLN C 1 77 ? 40.546 38.966 32.409 1.00 28.86 74 GLN C CA 1
ATOM 1795 C C . GLN C 1 77 ? 40.214 37.537 32.068 1.00 30.46 74 GLN C C 1
ATOM 1796 O O . GLN C 1 77 ? 39.066 37.110 32.121 1.00 32.03 74 GLN C O 1
ATOM 1802 N N . PRO C 1 78 ? 41.225 36.763 31.734 1.00 25.58 75 PRO C N 1
ATOM 1803 C CA . PRO C 1 78 ? 40.992 35.357 31.385 1.00 28.28 75 PRO C CA 1
ATOM 1804 C C . PRO C 1 78 ? 40.444 34.585 32.558 1.00 31.25 75 PRO C C 1
ATOM 1805 O O . PRO C 1 78 ? 40.710 34.920 33.699 1.00 29.37 75 PRO C O 1
ATOM 1809 N N . MET C 1 79 ? 39.681 33.544 32.255 1.00 40.58 76 MET C N 1
ATOM 1810 C CA . MET C 1 79 ? 39.074 32.711 33.262 1.00 46.93 76 MET C CA 1
ATOM 1811 C C . MET C 1 79 ? 39.981 31.561 33.743 1.00 49.47 76 MET C C 1
ATOM 1812 O O . MET C 1 79 ? 39.949 31.188 34.912 1.00 51.08 76 MET C O 1
ATOM 1817 N N . ILE C 1 80 ? 40.783 30.987 32.864 1.00 51.51 77 ILE C N 1
ATOM 1818 C CA . ILE C 1 80 ? 41.641 29.903 33.319 1.00 55.62 77 ILE C CA 1
ATOM 1819 C C . ILE C 1 80 ? 40.873 28.741 33.945 1.00 57.24 77 ILE C C 1
ATOM 1820 O O . ILE C 1 80 ? 40.207 28.884 34.981 1.00 56.78 77 ILE C O 1
ATOM 1821 N N . VAL C 1 81 ? 40.956 27.584 33.294 1.00 52.32 78 VAL C N 1
ATOM 1822 C CA . VAL C 1 81 ? 40.296 26.380 33.776 1.00 54.95 78 VAL C CA 1
ATOM 1823 C C . VAL C 1 81 ? 41.311 25.243 33.874 1.00 57.12 78 VAL C C 1
ATOM 1824 O O . VAL C 1 81 ? 42.154 25.090 32.994 1.00 56.10 78 VAL C O 1
ATOM 1828 N N . PRO C 1 82 ? 41.250 24.439 34.951 1.00 94.79 79 PRO C N 1
ATOM 1829 C CA . PRO C 1 82 ? 42.182 23.317 35.117 1.00 97.12 79 PRO C CA 1
ATOM 1830 C C . PRO C 1 82 ? 42.010 22.349 33.948 1.00 99.12 79 PRO C C 1
ATOM 1831 O O . PRO C 1 82 ? 41.068 21.556 33.934 1.00 100.25 79 PRO C O 1
ATOM 1835 N N . THR C 1 83 ? 42.922 22.430 32.980 1.00 140.59 80 THR C N 1
ATOM 1836 C CA . THR C 1 83 ? 42.911 21.609 31.758 1.00 142.33 80 THR C CA 1
ATOM 1837 C C . THR C 1 83 ? 42.157 22.380 30.662 1.00 142.53 80 THR C C 1
ATOM 1838 O O . THR C 1 83 ? 41.213 21.820 30.059 1.00 143.08 80 THR C O 1
ATOM 1842 N N . ALA D 1 5 ? 61.459 32.649 -3.448 1.00 50.41 2 ALA D N 1
ATOM 1843 C CA . ALA D 1 5 ? 61.800 31.207 -3.411 1.00 49.24 2 ALA D CA 1
ATOM 1844 C C . ALA D 1 5 ? 60.563 30.330 -3.169 1.00 51.53 2 ALA D C 1
ATOM 1845 O O . ALA D 1 5 ? 60.418 29.296 -3.832 1.00 53.93 2 ALA D O 1
ATOM 1847 N N . THR D 1 6 ? 59.677 30.743 -2.249 1.00 36.72 3 THR D N 1
ATOM 1848 C CA . THR D 1 6 ? 58.458 29.980 -1.910 1.00 34.22 3 THR D CA 1
ATOM 1849 C C . THR D 1 6 ? 57.719 29.354 -3.069 1.00 34.73 3 THR D C 1
ATOM 1850 O O . THR D 1 6 ? 57.266 30.049 -3.983 1.00 34.18 3 THR D O 1
ATOM 1854 N N . PHE D 1 7 ? 57.559 28.037 -3.002 1.00 34.51 4 PHE D N 1
ATOM 1855 C CA . PHE D 1 7 ? 56.853 27.315 -4.037 1.00 35.52 4 PHE D CA 1
ATOM 1856 C C . PHE D 1 7 ? 55.532 26.775 -3.481 1.00 36.86 4 PHE D C 1
ATOM 1857 O O . PHE D 1 7 ? 55.503 26.151 -2.409 1.00 35.59 4 PHE D O 1
ATOM 1865 N N . GLN D 1 8 ? 54.468 26.963 -4.257 1.00 41.44 5 GLN D N 1
ATOM 1866 C CA . GLN D 1 8 ? 53.112 26.576 -3.875 1.00 44.67 5 GLN D CA 1
ATOM 1867 C C . GLN D 1 8 ? 52.297 25.976 -5.011 1.00 44.78 5 GLN D C 1
ATOM 1868 O O . GLN D 1 8 ? 52.270 26.530 -6.102 1.00 45.37 5 GLN D O 1
ATOM 1874 N N . THR D 1 9 ? 51.589 24.882 -4.748 1.00 51.15 6 THR D N 1
ATOM 1875 C CA . THR D 1 9 ? 50.737 24.282 -5.778 1.00 50.58 6 THR D CA 1
ATOM 1876 C C . THR D 1 9 ? 49.598 23.443 -5.202 1.00 50.07 6 THR D C 1
ATOM 1877 O O . THR D 1 9 ? 49.782 22.684 -4.245 1.00 49.56 6 THR D O 1
ATOM 1881 N N . ASP D 1 10 ? 48.421 23.604 -5.804 1.00 46.43 7 ASP D N 1
ATOM 1882 C CA . ASP D 1 10 ? 47.199 22.910 -5.405 1.00 47.42 7 ASP D CA 1
ATOM 1883 C C . ASP D 1 10 ? 46.972 21.711 -6.285 1.00 46.55 7 ASP D C 1
ATOM 1884 O O . ASP D 1 10 ? 45.885 21.134 -6.311 1.00 46.74 7 ASP D O 1
ATOM 1889 N N . ALA D 1 11 ? 47.995 21.344 -7.034 1.00 42.58 8 ALA D N 1
ATOM 1890 C CA . ALA D 1 11 ? 47.845 20.231 -7.924 1.00 39.71 8 ALA D CA 1
ATOM 1891 C C . ALA D 1 11 ? 48.999 19.272 -7.861 1.00 38.13 8 ALA D C 1
ATOM 1892 O O . ALA D 1 11 ? 50.078 19.573 -7.339 1.00 34.99 8 ALA D O 1
ATOM 1894 N N . ASP D 1 12 ? 48.728 18.097 -8.405 1.00 40.98 9 ASP D N 1
ATOM 1895 C CA . ASP D 1 12 ? 49.712 17.058 -8.541 1.00 39.32 9 ASP D CA 1
ATOM 1896 C C . ASP D 1 12 ? 50.877 17.690 -9.299 1.00 38.83 9 ASP D C 1
ATOM 1897 O O . ASP D 1 12 ? 50.734 18.771 -9.881 1.00 37.19 9 ASP D O 1
ATOM 1902 N N . PHE D 1 13 ? 52.024 17.024 -9.317 1.00 29.44 10 PHE D N 1
ATOM 1903 C CA . PHE D 1 13 ? 53.116 17.586 -10.056 1.00 28.50 10 PHE D CA 1
ATOM 1904 C C . PHE D 1 13 ? 54.164 16.578 -10.320 1.00 28.28 10 PHE D C 1
ATOM 1905 O O . PHE D 1 13 ? 54.247 15.564 -9.633 1.00 28.41 10 PHE D O 1
ATOM 1913 N N . LEU D 1 14 ? 54.929 16.848 -11.371 1.00 35.04 11 LEU D N 1
ATOM 1914 C CA . LEU D 1 14 ? 56.027 16.007 -11.814 1.00 34.65 11 LEU D CA 1
ATOM 1915 C C . LEU D 1 14 ? 57.297 16.470 -11.121 1.00 35.40 11 LEU D C 1
ATOM 1916 O O . LEU D 1 14 ? 57.451 17.666 -10.832 1.00 34.51 11 LEU D O 1
ATOM 1921 N N . LEU D 1 15 ? 58.187 15.514 -10.844 1.00 34.43 12 LEU D N 1
ATOM 1922 C CA . LEU D 1 15 ? 59.486 15.796 -10.252 1.00 35.11 12 LEU D CA 1
ATOM 1923 C C . LEU D 1 15 ? 60.449 15.263 -11.265 1.00 36.27 12 LEU D C 1
ATOM 1924 O O . LEU D 1 15 ? 60.374 14.087 -11.615 1.00 36.44 12 LEU D O 1
ATOM 1929 N N . VAL D 1 16 ? 61.342 16.125 -11.743 1.00 39.45 13 VAL D N 1
ATOM 1930 C CA . VAL D 1 16 ? 62.346 15.739 -12.730 1.00 39.13 13 VAL D CA 1
ATOM 1931 C C . VAL D 1 16 ? 63.703 16.074 -12.140 1.00 40.48 13 VAL D C 1
ATOM 1932 O O . VAL D 1 16 ? 63.861 17.112 -11.477 1.00 39.91 13 VAL D O 1
ATOM 1936 N N . GLY D 1 17 ? 64.683 15.223 -12.423 1.00 37.62 14 GLY D N 1
ATOM 1937 C CA . GLY D 1 17 ? 66.020 15.463 -11.921 1.00 38.81 14 GLY D CA 1
ATOM 1938 C C . GLY D 1 17 ? 66.998 14.458 -12.474 1.00 39.32 14 GLY D C 1
ATOM 1939 O O . GLY D 1 17 ? 66.581 13.419 -12.954 1.00 39.36 14 GLY D O 1
ATOM 1940 N N . ASP D 1 18 ? 68.294 14.749 -12.387 1.00 40.76 15 ASP D N 1
ATOM 1941 C CA . ASP D 1 18 ? 69.320 13.847 -12.922 1.00 41.29 15 ASP D CA 1
ATOM 1942 C C . ASP D 1 18 ? 69.714 12.772 -11.914 1.00 41.94 15 ASP D C 1
ATOM 1943 O O . ASP D 1 18 ? 70.431 11.838 -12.262 1.00 40.85 15 ASP D O 1
ATOM 1948 N N . ASP D 1 19 ? 69.242 12.903 -10.673 1.00 39.73 16 ASP D N 1
ATOM 1949 C CA . ASP D 1 19 ? 69.581 11.940 -9.632 1.00 40.35 16 ASP D CA 1
ATOM 1950 C C . ASP D 1 19 ? 68.416 11.739 -8.683 1.00 40.02 16 ASP D C 1
ATOM 1951 O O . ASP D 1 19 ? 68.355 12.328 -7.600 1.00 38.54 16 ASP D O 1
ATOM 1956 N N . THR D 1 20 ? 67.503 10.865 -9.091 1.00 44.32 17 THR D N 1
ATOM 1957 C CA . THR D 1 20 ? 66.277 10.593 -8.343 1.00 45.17 17 THR D CA 1
ATOM 1958 C C . THR D 1 20 ? 66.303 9.542 -7.235 1.00 45.89 17 THR D C 1
ATOM 1959 O O . THR D 1 20 ? 65.263 9.177 -6.718 1.00 46.99 17 THR D O 1
ATOM 1963 N N . SER D 1 21 ? 67.482 9.082 -6.853 1.00 51.41 18 SER D N 1
ATOM 1964 C CA . SER D 1 21 ? 67.610 8.054 -5.823 1.00 52.73 18 SER D CA 1
ATOM 1965 C C . SER D 1 21 ? 66.759 8.213 -4.582 1.00 53.19 18 SER D C 1
ATOM 1966 O O . SER D 1 21 ? 66.080 7.269 -4.176 1.00 53.66 18 SER D O 1
ATOM 1969 N N . ARG D 1 22 ? 66.788 9.404 -3.987 1.00 45.92 19 ARG D N 1
ATOM 1970 C CA . ARG D 1 22 ? 66.066 9.657 -2.745 1.00 46.83 19 ARG D CA 1
ATOM 1971 C C . ARG D 1 22 ? 64.723 10.381 -2.846 1.00 45.57 19 ARG D C 1
ATOM 1972 O O . ARG D 1 22 ? 64.123 10.721 -1.815 1.00 44.16 19 ARG D O 1
ATOM 1980 N N . TYR D 1 23 ? 64.252 10.592 -4.078 1.00 44.67 20 TYR D N 1
ATOM 1981 C CA . TYR D 1 23 ? 62.983 11.287 -4.339 1.00 43.72 20 TYR D CA 1
ATOM 1982 C C . TYR D 1 23 ? 61.796 10.698 -3.590 1.00 45.18 20 TYR D C 1
ATOM 1983 O O . TYR D 1 23 ? 61.085 11.385 -2.850 1.00 45.65 20 TYR D O 1
ATOM 1992 N N . GLU D 1 24 ? 61.581 9.411 -3.805 1.00 47.82 21 GLU D N 1
ATOM 1993 C CA . GLU D 1 24 ? 60.478 8.704 -3.185 1.00 49.15 21 GLU D CA 1
ATOM 1994 C C . GLU D 1 24 ? 60.541 8.798 -1.677 1.00 49.55 21 GLU D C 1
ATOM 1995 O O . GLU D 1 24 ? 59.522 8.980 -1.032 1.00 50.03 21 GLU D O 1
ATOM 2001 N N . GLU D 1 25 ? 61.744 8.705 -1.119 1.00 50.21 22 GLU D N 1
ATOM 2002 C CA . GLU D 1 25 ? 61.922 8.752 0.327 1.00 50.99 22 GLU D CA 1
ATOM 2003 C C . GLU D 1 25 ? 61.673 10.108 0.998 1.00 49.85 22 GLU D C 1
ATOM 2004 O O . GLU D 1 25 ? 61.085 10.155 2.085 1.00 49.96 22 GLU D O 1
ATOM 2010 N N . VAL D 1 26 ? 62.100 11.217 0.390 1.00 46.80 23 VAL D N 1
ATOM 2011 C CA . VAL D 1 26 ? 61.872 12.501 1.063 1.00 44.09 23 VAL D CA 1
ATOM 2012 C C . VAL D 1 26 ? 60.466 12.997 0.814 1.00 41.78 23 VAL D C 1
ATOM 2013 O O . VAL D 1 26 ? 59.886 13.644 1.669 1.00 42.02 23 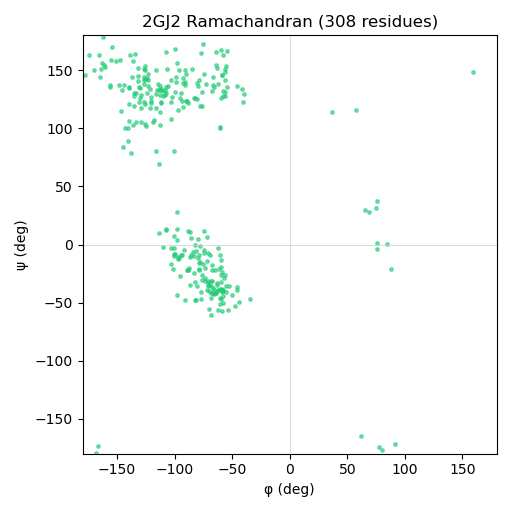VAL D O 1
ATOM 2017 N N . MET D 1 27 ? 59.908 12.687 -0.349 1.00 38.39 24 MET D N 1
ATOM 2018 C CA . MET D 1 27 ? 58.556 13.129 -0.657 1.00 37.94 24 MET D CA 1
ATOM 2019 C C . MET D 1 27 ? 57.537 12.614 0.347 1.00 39.90 24 MET D C 1
ATOM 2020 O O . MET D 1 27 ? 56.635 13.354 0.751 1.00 39.72 24 MET D O 1
ATOM 2025 N N . LYS D 1 28 ? 57.679 11.355 0.753 1.00 62.83 25 LYS D N 1
ATOM 2026 C CA . LYS D 1 28 ? 56.769 10.749 1.726 1.00 65.58 25 LYS D CA 1
ATOM 2027 C C . LYS D 1 28 ? 56.762 11.482 3.066 1.00 66.24 25 LYS D C 1
ATOM 2028 O O . LYS D 1 28 ? 55.884 11.250 3.892 1.00 68.82 25 LYS D O 1
ATOM 2034 N N . THR D 1 29 ? 57.731 12.369 3.278 1.00 49.56 26 THR D N 1
ATOM 2035 C CA . THR D 1 29 ? 57.811 13.127 4.527 1.00 49.37 26 THR D CA 1
ATOM 2036 C C . THR D 1 29 ? 56.807 14.282 4.554 1.00 48.93 26 THR D C 1
ATOM 2037 O O . THR D 1 29 ? 56.531 14.838 5.616 1.00 49.44 26 THR D O 1
ATOM 2041 N N . PHE D 1 30 ? 56.251 14.647 3.401 1.00 44.35 27 PHE D N 1
ATOM 2042 C CA . PHE D 1 30 ? 55.288 15.750 3.371 1.00 44.52 27 PHE D CA 1
ATOM 2043 C C . PHE D 1 30 ? 53.867 15.246 3.581 1.00 45.26 27 PHE D C 1
ATOM 2044 O O . PHE D 1 30 ? 53.399 14.398 2.836 1.00 45.95 27 PHE D O 1
ATOM 2052 N N . ASP D 1 31 ? 53.180 15.775 4.591 1.00 50.95 28 ASP D N 1
ATOM 2053 C CA . ASP D 1 31 ? 51.824 15.330 4.904 1.00 53.01 28 ASP D CA 1
ATOM 2054 C C . ASP D 1 31 ? 50.806 15.453 3.769 1.00 52.71 28 ASP D C 1
ATOM 2055 O O . ASP D 1 31 ? 49.858 14.677 3.698 1.00 52.31 28 ASP D O 1
ATOM 2060 N N . THR D 1 32 ? 51.021 16.418 2.881 1.00 54.76 29 THR D N 1
ATOM 2061 C CA . THR D 1 32 ? 50.132 16.692 1.747 1.00 52.42 29 THR D CA 1
ATOM 2062 C C . THR D 1 32 ? 50.205 15.706 0.585 1.00 50.56 29 THR D C 1
ATOM 2063 O O . THR D 1 32 ? 49.431 15.808 -0.357 1.00 50.71 29 THR D O 1
ATOM 2067 N N . VAL D 1 33 ? 51.122 14.751 0.648 1.00 42.06 30 VAL D N 1
ATOM 2068 C CA . VAL D 1 33 ? 51.282 13.799 -0.440 1.00 41.95 30 VAL D CA 1
ATOM 2069 C C . VAL D 1 33 ? 50.582 12.456 -0.259 1.00 42.52 30 VAL D C 1
ATOM 2070 O O . VAL D 1 33 ? 50.926 11.686 0.636 1.00 43.74 30 VAL D O 1
ATOM 2074 N N . GLU D 1 34 ? 49.610 12.180 -1.124 1.00 52.84 31 GLU D N 1
ATOM 2075 C CA . GLU D 1 34 ? 48.865 10.924 -1.108 1.00 52.32 31 GLU D CA 1
ATOM 2076 C C . GLU D 1 34 ? 49.867 9.871 -1.569 1.00 53.50 31 GLU D C 1
ATOM 2077 O O . GLU D 1 34 ? 50.116 8.902 -0.864 1.00 55.58 31 GLU D O 1
ATOM 2083 N N . ALA D 1 35 ? 50.472 10.080 -2.736 1.00 50.72 32 ALA D N 1
ATOM 2084 C CA . ALA D 1 35 ? 51.451 9.112 -3.263 1.00 50.65 32 ALA D CA 1
ATOM 2085 C C . ALA D 1 35 ? 52.502 9.659 -4.237 1.00 50.02 32 ALA D C 1
ATOM 2086 O O . ALA D 1 35 ? 52.410 10.783 -4.726 1.00 50.22 32 ALA D O 1
ATOM 2088 N N . VAL D 1 36 ? 53.491 8.826 -4.532 1.00 47.65 33 VAL D N 1
ATOM 2089 C CA . VAL D 1 36 ? 54.567 9.188 -5.432 1.00 47.34 33 VAL D CA 1
ATOM 2090 C C . VAL D 1 36 ? 54.784 8.006 -6.369 1.00 48.25 33 VAL D C 1
ATOM 2091 O O . VAL D 1 36 ? 54.898 6.868 -5.926 1.00 49.09 33 VAL D O 1
ATOM 2095 N N . ARG D 1 37 ? 54.838 8.272 -7.667 1.00 46.39 34 ARG D N 1
ATOM 2096 C CA . ARG D 1 37 ? 55.016 7.208 -8.643 1.00 46.75 34 ARG D CA 1
ATOM 2097 C C . ARG D 1 37 ? 56.188 7.480 -9.566 1.00 46.10 34 ARG D C 1
ATOM 2098 O O . ARG D 1 37 ? 56.462 8.616 -9.942 1.00 47.35 34 ARG D O 1
ATOM 2106 N N . LYS D 1 38 ? 56.883 6.430 -9.946 1.00 47.24 35 LYS D N 1
ATOM 2107 C CA . LYS D 1 38 ? 58.012 6.604 -10.826 1.00 48.60 35 LYS D CA 1
ATOM 2108 C C . LYS D 1 38 ? 57.710 6.079 -12.210 1.00 48.21 35 LYS D C 1
ATOM 2109 O O . LYS D 1 38 ? 57.181 4.988 -12.347 1.00 50.21 35 LYS D O 1
ATOM 2115 N N . SER D 1 39 ? 58.031 6.846 -13.240 1.00 45.98 36 SER D N 1
ATOM 2116 C CA . SER D 1 39 ? 57.835 6.365 -14.605 1.00 47.08 36 SER D CA 1
ATOM 2117 C C . SER D 1 39 ? 58.716 5.112 -14.814 1.00 48.28 36 SER D C 1
ATOM 2118 O O . SER D 1 39 ? 59.866 5.073 -14.376 1.00 46.72 36 SER D O 1
ATOM 2121 N N . ASP D 1 40 ? 58.172 4.095 -15.486 1.00 61.17 37 ASP D N 1
ATOM 2122 C CA . ASP D 1 40 ? 58.910 2.859 -15.746 1.00 61.80 37 ASP D CA 1
ATOM 2123 C C . ASP D 1 40 ? 59.715 3.029 -17.018 1.00 62.71 37 ASP D C 1
ATOM 2124 O O . ASP D 1 40 ? 60.571 2.209 -17.342 1.00 64.68 37 ASP D O 1
ATOM 2129 N N . LEU D 1 41 ? 59.431 4.114 -17.729 1.00 61.34 38 LEU D N 1
ATOM 2130 C CA . LEU D 1 41 ? 60.092 4.423 -18.983 1.00 61.45 38 LEU D CA 1
ATOM 2131 C C . LEU D 1 41 ? 61.278 5.382 -18.828 1.00 61.80 38 LEU D C 1
ATOM 2132 O O . LEU D 1 41 ? 62.218 5.353 -19.635 1.00 62.36 38 LEU D O 1
ATOM 2137 N N . ASP D 1 42 ? 61.246 6.224 -17.796 1.00 55.01 39 ASP D N 1
ATOM 2138 C CA . ASP D 1 42 ? 62.319 7.188 -17.593 1.00 52.66 39 ASP D CA 1
ATOM 2139 C C . ASP D 1 42 ? 62.599 7.472 -16.123 1.00 52.78 39 ASP D C 1
ATOM 2140 O O . ASP D 1 42 ? 61.768 8.031 -15.406 1.00 52.61 39 ASP D O 1
ATOM 2145 N N . ASP D 1 43 ? 63.793 7.094 -15.682 1.00 55.80 40 ASP D N 1
ATOM 2146 C CA . ASP D 1 43 ? 64.197 7.273 -14.296 1.00 54.50 40 ASP D CA 1
ATOM 2147 C C . ASP D 1 43 ? 64.191 8.698 -13.750 1.00 52.01 40 ASP D C 1
ATOM 2148 O O . ASP D 1 43 ? 64.091 8.885 -12.535 1.00 53.35 40 ASP D O 1
ATOM 2153 N N . ARG D 1 44 ? 64.305 9.705 -14.612 1.00 39.45 41 ARG D N 1
ATOM 2154 C CA . ARG D 1 44 ? 64.307 11.088 -14.115 1.00 37.48 41 ARG D CA 1
ATOM 2155 C C . ARG D 1 44 ? 62.936 11.600 -13.701 1.00 35.65 41 ARG D C 1
ATOM 2156 O O . ARG D 1 44 ? 62.842 12.593 -12.984 1.00 34.18 41 ARG D O 1
ATOM 2164 N N . VAL D 1 45 ? 61.886 10.907 -14.142 1.00 41.44 42 VAL D N 1
ATOM 2165 C CA . VAL D 1 45 ? 60.508 11.336 -13.900 1.00 42.09 42 VAL D CA 1
ATOM 2166 C C . VAL D 1 45 ? 59.617 10.674 -12.818 1.00 40.96 42 VAL D C 1
ATOM 2167 O O . VAL D 1 45 ? 59.371 9.471 -12.842 1.00 40.46 42 VAL D O 1
ATOM 2171 N N . TYR D 1 46 ? 59.121 11.495 -11.894 1.00 32.65 43 TYR D N 1
ATOM 2172 C CA . TYR D 1 46 ? 58.214 11.046 -10.852 1.00 32.94 43 TYR D CA 1
ATOM 2173 C C . TYR D 1 46 ? 56.924 11.886 -10.856 1.00 31.98 43 TYR D C 1
ATOM 2174 O O . TYR D 1 46 ? 56.919 13.044 -11.288 1.00 32.95 43 TYR D O 1
ATOM 2183 N N . MET D 1 47 ? 55.828 11.300 -10.388 1.00 34.33 44 MET D N 1
ATOM 2184 C CA . MET D 1 47 ? 54.589 12.043 -10.294 1.00 33.44 44 MET D CA 1
ATOM 2185 C C . MET D 1 47 ? 54.288 12.177 -8.800 1.00 32.92 44 MET D C 1
ATOM 2186 O O . MET D 1 47 ? 54.416 11.223 -8.056 1.00 32.66 44 MET D O 1
ATOM 2188 N N . VAL D 1 48 ? 53.945 13.367 -8.337 1.00 33.36 45 VAL D N 1
ATOM 2189 C CA . VAL D 1 48 ? 53.621 13.511 -6.939 1.00 34.21 45 VAL D CA 1
ATOM 2190 C C . VAL D 1 48 ? 52.144 13.833 -6.865 1.00 34.85 45 VAL D C 1
ATOM 2191 O O . VAL D 1 48 ? 51.736 14.896 -7.332 1.00 35.65 45 VAL D O 1
ATOM 2195 N N . CYS D 1 49 ? 51.337 12.930 -6.294 1.00 28.19 46 CYS D N 1
ATOM 2196 C CA . CYS D 1 49 ? 49.901 13.201 -6.187 1.00 28.83 46 CYS D CA 1
ATOM 2197 C C . CYS D 1 49 ? 49.688 13.844 -4.856 1.00 28.59 46 CYS D C 1
ATOM 2198 O O . CYS D 1 49 ? 50.265 13.420 -3.877 1.00 27.93 46 CYS D O 1
ATOM 2201 N N . LEU D 1 50 ? 48.839 14.850 -4.809 1.00 33.46 47 LEU D N 1
ATOM 2202 C CA . LEU D 1 50 ? 48.594 15.531 -3.553 1.00 37.54 47 LEU D CA 1
ATOM 2203 C C . LEU D 1 50 ? 47.225 15.184 -2.952 1.00 38.92 47 LEU D C 1
ATOM 2204 O O . LEU D 1 50 ? 46.293 14.888 -3.677 1.00 38.84 47 LEU D O 1
ATOM 2209 N N . LYS D 1 51 ? 47.100 15.233 -1.629 1.00 51.95 48 LYS D N 1
ATOM 2210 C CA . LYS D 1 51 ? 45.813 14.946 -0.983 1.00 53.46 48 LYS D CA 1
ATOM 2211 C C . LYS D 1 51 ? 44.769 15.896 -1.563 1.00 53.58 48 LYS D C 1
ATOM 2212 O O . LYS D 1 51 ? 45.100 16.990 -1.990 1.00 55.04 48 LYS D O 1
ATOM 2218 N N . GLN D 1 52 ? 43.512 15.473 -1.589 1.00 42.84 49 GLN D N 1
ATOM 2219 C CA . GLN D 1 52 ? 42.453 16.298 -2.146 1.00 42.31 49 GLN D CA 1
ATOM 2220 C C . GLN D 1 52 ? 42.317 17.611 -1.419 1.00 43.33 49 GLN D C 1
ATOM 2221 O O . GLN D 1 52 ? 42.172 17.632 -0.196 1.00 42.50 49 GLN D O 1
ATOM 2227 N N . GLY D 1 53 ? 42.381 18.701 -2.190 1.00 49.86 50 GLY D N 1
ATOM 2228 C CA . GLY D 1 53 ? 42.243 20.045 -1.653 1.00 50.28 50 GLY D CA 1
ATOM 2229 C C . GLY D 1 53 ? 43.433 20.603 -0.900 1.00 51.25 50 GLY D C 1
ATOM 2230 O O . GLY D 1 53 ? 43.405 21.759 -0.470 1.00 50.83 50 GLY D O 1
ATOM 2231 N N . SER D 1 54 ? 44.476 19.791 -0.728 1.00 48.10 51 SER D N 1
ATOM 2232 C CA . SER D 1 54 ? 45.678 20.226 -0.014 1.00 48.49 51 SER D CA 1
ATOM 2233 C C . SER D 1 54 ? 46.584 21.135 -0.842 1.00 46.99 51 SER D C 1
ATOM 2234 O O . SER D 1 54 ? 46.442 21.239 -2.051 1.00 46.12 51 SER D O 1
ATOM 2237 N N . THR D 1 55 ? 47.506 21.805 -0.170 1.00 47.91 52 THR D N 1
ATOM 2238 C CA . THR D 1 55 ? 48.437 22.676 -0.857 1.00 47.60 52 THR D CA 1
ATOM 2239 C C . THR D 1 55 ? 49.853 22.338 -0.431 1.00 47.08 52 THR D C 1
ATOM 2240 O O . THR D 1 55 ? 50.206 22.416 0.751 1.00 47.20 52 THR D O 1
ATOM 2244 N N . PHE D 1 56 ? 50.647 21.912 -1.410 1.00 46.19 53 PHE D N 1
ATOM 2245 C CA . PHE D 1 56 ? 52.035 21.577 -1.165 1.00 45.12 53 PHE D CA 1
ATOM 2246 C C . PHE D 1 56 ? 52.757 22.924 -1.192 1.00 45.10 53 PHE D C 1
ATOM 2247 O O . PHE D 1 56 ? 52.607 23.695 -2.135 1.00 44.56 53 PHE D O 1
ATOM 2255 N N . VAL D 1 57 ? 53.505 23.224 -0.143 1.00 49.48 54 VAL D N 1
ATOM 2256 C CA . VAL D 1 57 ? 54.223 24.472 -0.104 1.00 50.23 54 VAL D CA 1
ATOM 2257 C C . VAL D 1 57 ? 55.593 24.248 0.479 1.00 50.22 54 VAL D C 1
ATOM 2258 O O . VAL D 1 57 ? 55.750 23.530 1.461 1.00 50.71 54 VAL D O 1
ATOM 2262 N N . LEU D 1 58 ? 56.584 24.837 -0.186 1.00 51.11 55 LEU D N 1
ATOM 2263 C CA . LEU D 1 58 ? 57.989 24.758 0.204 1.00 50.48 55 LEU D CA 1
ATOM 2264 C C . LEU D 1 58 ? 58.401 26.198 0.489 1.00 50.85 55 LEU D C 1
ATOM 2265 O O . LEU D 1 58 ? 58.558 27.009 -0.433 1.00 50.39 55 LEU D O 1
ATOM 2270 N N . ASN D 1 59 ? 58.544 26.530 1.767 1.00 48.12 56 ASN D N 1
ATOM 2271 C CA . ASN D 1 59 ? 58.910 27.890 2.141 1.00 46.54 56 ASN D CA 1
ATOM 2272 C C . ASN D 1 59 ? 60.294 28.178 1.572 1.00 44.32 56 ASN D C 1
ATOM 2273 O O . ASN D 1 59 ? 60.587 29.301 1.166 1.00 42.62 56 ASN D O 1
ATOM 2278 N N . GLY D 1 60 ? 61.118 27.132 1.514 1.00 39.54 57 GLY D N 1
ATOM 2279 C CA . GLY D 1 60 ? 62.476 27.256 1.003 1.00 38.35 57 GLY D CA 1
ATOM 2280 C C . GLY D 1 60 ? 62.582 27.157 -0.504 1.00 38.10 57 GLY D C 1
ATOM 2281 O O . GLY D 1 60 ? 63.663 27.348 -1.060 1.00 37.96 57 GLY D O 1
ATOM 2282 N N . GLY D 1 61 ? 61.462 26.841 -1.155 1.00 39.67 58 GLY D N 1
ATOM 2283 C CA . GLY D 1 61 ? 61.422 26.722 -2.602 1.00 38.64 58 GLY D CA 1
ATOM 2284 C C . GLY D 1 61 ? 61.948 25.414 -3.159 1.00 35.77 58 GLY D C 1
ATOM 2285 O O . GLY D 1 61 ? 62.290 24.509 -2.413 1.00 38.73 58 GLY D O 1
ATOM 2286 N N . ILE D 1 62 ? 61.981 25.315 -4.483 1.00 29.92 59 ILE D N 1
ATOM 2287 C CA . ILE D 1 62 ? 62.516 24.151 -5.192 1.00 30.03 59 ILE D CA 1
ATOM 2288 C C . ILE D 1 62 ? 63.848 23.760 -4.563 1.00 27.92 59 ILE D C 1
ATOM 2289 O O . ILE D 1 62 ? 64.175 22.601 -4.403 1.00 28.79 59 ILE D O 1
ATOM 2294 N N . GLU D 1 63 ? 64.598 24.776 -4.209 1.00 25.94 60 GLU D N 1
ATOM 2295 C CA . GLU D 1 63 ? 65.896 24.672 -3.591 1.00 27.18 60 GLU D CA 1
ATOM 2296 C C . GLU D 1 63 ? 65.919 23.823 -2.274 1.00 28.34 60 GLU D C 1
ATOM 2297 O O . GLU D 1 63 ? 66.855 23.029 -2.022 1.00 26.01 60 GLU D O 1
ATOM 2303 N N . GLU D 1 64 ? 64.898 23.980 -1.439 1.00 34.40 61 GLU D N 1
ATOM 2304 C CA . GLU D 1 64 ? 64.793 23.206 -0.194 1.00 37.24 61 GLU D CA 1
ATOM 2305 C C . GLU D 1 64 ? 64.660 21.709 -0.566 1.00 37.12 61 GLU D C 1
ATOM 2306 O O . GLU D 1 64 ? 65.267 20.816 0.042 1.00 39.19 61 GLU D O 1
ATOM 2312 N N . LEU D 1 65 ? 63.891 21.439 -1.606 1.00 38.23 62 LEU D N 1
ATOM 2313 C CA . LEU D 1 65 ? 63.715 20.076 -2.079 1.00 36.45 62 LEU D CA 1
ATOM 2314 C C . LEU D 1 65 ? 65.015 19.579 -2.743 1.00 35.61 62 LEU D C 1
ATOM 2315 O O . LEU D 1 65 ? 65.325 18.387 -2.703 1.00 35.70 62 LEU D O 1
ATOM 2320 N N . ARG D 1 66 ? 65.787 20.475 -3.358 1.00 30.46 63 ARG D N 1
ATOM 2321 C CA . ARG D 1 66 ? 67.063 20.055 -3.965 1.00 31.13 63 ARG D CA 1
ATOM 2322 C C . ARG D 1 66 ? 68.083 19.642 -2.894 1.00 31.48 63 ARG D C 1
ATOM 2323 O O . ARG D 1 66 ? 68.929 18.781 -3.111 1.00 31.03 63 ARG D O 1
ATOM 2331 N N . LEU D 1 67 ? 68.002 20.278 -1.736 1.00 35.65 64 LEU D N 1
ATOM 2332 C CA . LEU D 1 67 ? 68.914 19.992 -0.666 1.00 35.96 64 LEU D CA 1
ATOM 2333 C C . LEU D 1 67 ? 68.527 18.702 0.019 1.00 36.61 64 LEU D C 1
ATOM 2334 O O . LEU D 1 67 ? 69.381 17.864 0.239 1.00 37.05 64 LEU D O 1
ATOM 2339 N N . LEU D 1 68 ? 67.246 18.536 0.329 1.00 39.26 65 LEU D N 1
ATOM 2340 C CA . LEU D 1 68 ? 66.748 17.325 0.996 1.00 41.30 65 LEU D CA 1
ATOM 2341 C C . LEU D 1 68 ? 67.027 16.066 0.181 1.00 42.31 65 LEU D C 1
ATOM 2342 O O . LEU D 1 68 ? 67.375 14.997 0.702 1.00 41.76 65 LEU D O 1
ATOM 2347 N N . THR D 1 69 ? 66.871 16.211 -1.118 1.00 48.52 66 THR D N 1
ATOM 2348 C CA . THR D 1 69 ? 67.058 15.104 -2.019 1.00 47.06 66 THR D CA 1
ATOM 2349 C C . THR D 1 69 ? 68.491 14.945 -2.507 1.00 47.56 66 THR D C 1
ATOM 2350 O O . THR D 1 69 ? 68.886 13.854 -2.933 1.00 50.48 66 THR D O 1
ATOM 2354 N N . GLY D 1 70 ? 69.270 16.021 -2.449 1.00 35.65 67 GLY D N 1
ATOM 2355 C CA . GLY D 1 70 ? 70.640 15.965 -2.939 1.00 33.78 67 GLY D CA 1
ATOM 2356 C C . GLY D 1 70 ? 70.811 16.181 -4.446 1.00 33.47 67 GLY D C 1
ATOM 2357 O O . GLY D 1 70 ? 71.934 16.172 -4.942 1.00 33.41 67 GLY D O 1
ATOM 2358 N N . ASP D 1 71 ? 69.721 16.401 -5.178 1.00 38.15 68 ASP D N 1
ATOM 2359 C CA . ASP D 1 71 ? 69.796 16.573 -6.632 1.00 38.09 68 ASP D CA 1
ATOM 2360 C C . ASP D 1 71 ? 69.664 18.049 -7.007 1.00 38.37 68 ASP D C 1
ATOM 2361 O O . ASP D 1 71 ? 68.568 18.608 -6.927 1.00 39.07 68 ASP D O 1
ATOM 2366 N N . SER D 1 72 ? 70.756 18.678 -7.448 1.00 33.33 69 SER D N 1
ATOM 2367 C CA . SER D 1 72 ? 70.686 20.106 -7.768 1.00 32.14 69 SER D CA 1
ATOM 2368 C C . SER D 1 72 ? 70.074 20.454 -9.130 1.00 30.79 69 SER D C 1
ATOM 2369 O O . SER D 1 72 ? 70.039 21.620 -9.526 1.00 30.37 69 SER D O 1
ATOM 2372 N N . THR D 1 73 ? 69.584 19.429 -9.823 1.00 29.32 70 THR D N 1
ATOM 2373 C CA . THR D 1 73 ? 68.931 19.554 -11.126 1.00 27.91 70 THR D CA 1
ATOM 2374 C C . THR D 1 73 ? 67.412 19.421 -10.915 1.00 26.90 70 THR D C 1
ATOM 2375 O O . THR D 1 73 ? 66.637 19.787 -11.765 1.00 27.28 70 THR D O 1
ATOM 2379 N N . LEU D 1 74 ? 67.009 18.894 -9.765 1.00 27.90 71 LEU D N 1
ATOM 2380 C CA . LEU D 1 74 ? 65.604 18.724 -9.410 1.00 27.79 71 LEU D CA 1
ATOM 2381 C C . LEU D 1 74 ? 64.760 19.913 -9.851 1.00 28.20 71 LEU D C 1
ATOM 2382 O O . LEU D 1 74 ? 65.098 21.073 -9.585 1.00 24.61 71 LEU D O 1
ATOM 2387 N N . GLU D 1 75 ? 63.662 19.597 -10.536 1.00 26.58 72 GLU D N 1
ATOM 2388 C CA . GLU D 1 75 ? 62.721 20.601 -10.992 1.00 27.28 72 GLU D CA 1
ATOM 2389 C C . GLU D 1 75 ? 61.314 20.075 -10.763 1.00 28.45 72 GLU D C 1
ATOM 2390 O O . GLU D 1 75 ? 61.100 18.874 -10.554 1.00 26.39 72 GLU D O 1
ATOM 2396 N N . ILE D 1 76 ? 60.349 20.979 -10.795 1.00 28.54 73 ILE D N 1
ATOM 2397 C CA . ILE D 1 76 ? 58.986 20.566 -10.628 1.00 29.06 73 ILE D CA 1
ATOM 2398 C C . ILE D 1 76 ? 58.067 21.136 -11.695 1.00 30.30 73 ILE D C 1
ATOM 2399 O O . ILE D 1 76 ? 58.155 22.321 -12.048 1.00 30.32 73 ILE D O 1
ATOM 2404 N N . GLN D 1 77 ? 57.187 20.283 -12.231 1.00 27.72 74 GLN D N 1
ATOM 2405 C CA . GLN D 1 77 ? 56.239 20.770 -13.208 1.00 26.63 74 GLN D CA 1
ATOM 2406 C C . GLN D 1 77 ? 54.807 20.427 -12.808 1.00 27.56 74 GLN D C 1
ATOM 2407 O O . GLN D 1 77 ? 54.374 19.295 -12.938 1.00 26.32 74 GLN D O 1
ATOM 2413 N N . PRO D 1 78 ? 54.060 21.413 -12.310 1.00 28.36 75 PRO D N 1
ATOM 2414 C CA . PRO D 1 78 ? 52.664 21.268 -11.885 1.00 31.09 75 PRO D CA 1
ATOM 2415 C C . PRO D 1 78 ? 51.779 20.723 -13.003 1.00 33.81 75 PRO D C 1
ATOM 2416 O O . PRO D 1 78 ? 51.954 21.074 -14.177 1.00 34.19 75 PRO D O 1
ATOM 2420 N N . MET D 1 79 ? 50.836 19.856 -12.664 1.00 39.42 76 MET D N 1
ATOM 2421 C CA . MET D 1 79 ? 49.914 19.359 -13.685 1.00 44.47 76 MET D CA 1
ATOM 2422 C C . MET D 1 79 ? 48.885 20.449 -14.074 1.00 47.59 76 MET D C 1
ATOM 2423 O O . MET D 1 79 ? 48.281 20.381 -15.140 1.00 48.05 76 MET D O 1
ATOM 2428 N N . ILE D 1 80 ? 48.693 21.442 -13.211 1.00 54.53 77 ILE D N 1
ATOM 2429 C CA . ILE D 1 80 ? 47.742 22.512 -13.494 1.00 61.61 77 ILE D CA 1
ATOM 2430 C C . ILE D 1 80 ? 46.433 22.167 -14.221 1.00 65.28 77 ILE D C 1
ATOM 2431 O O . ILE D 1 80 ? 46.436 21.775 -15.397 1.00 64.38 77 ILE D O 1
ATOM 2432 N N . VAL D 1 81 ? 45.305 22.320 -13.530 1.00 96.64 78 VAL D N 1
ATOM 2433 C CA . VAL D 1 81 ? 44.007 22.033 -14.133 1.00 100.78 78 VAL D CA 1
ATOM 2434 C C . VAL D 1 81 ? 42.875 22.790 -13.444 1.00 104.37 78 VAL D C 1
ATOM 2435 O O . VAL D 1 81 ? 42.811 22.839 -12.211 1.00 105.52 78 VAL D O 1
ATOM 2439 N N . PRO D 1 82 ? 41.963 23.388 -14.239 1.00 123.72 79 PRO D N 1
ATOM 2440 C CA . PRO D 1 82 ? 40.804 24.159 -13.764 1.00 124.67 79 PRO D CA 1
ATOM 2441 C C . PRO D 1 82 ? 39.839 23.334 -12.900 1.00 126.46 79 PRO D C 1
ATOM 2442 O O . PRO D 1 82 ? 39.013 22.584 -13.428 1.00 127.27 79 PRO D O 1
ATOM 2446 N N . THR D 1 83 ? 39.938 23.488 -11.579 1.00 133.05 80 THR D N 1
ATOM 2447 C CA . THR D 1 83 ? 39.089 22.753 -10.632 1.00 132.85 80 THR D CA 1
ATOM 2448 C C . THR D 1 83 ? 39.181 21.240 -10.844 1.00 132.65 80 THR D C 1
ATOM 2449 O O . THR D 1 83 ? 38.249 20.667 -11.453 1.00 132.04 80 THR D O 1
#

Sequence (316 aa):
ATFQTDADFLLVGDDTSRYEEVMKTFDTVEAVRKSDLDDRVYMVCLKQGSTFVLNGGIEELRLLTGDSTLEIQPMIVPTATFQTDADFLLVGDDTSRYEEVMKTFDTVEAVRKSDLDDRVYMVCLKQGSTFVLNGGIEELRLLTGDSTLEIQPMIVPTATFQTDADFLLVGDDTSRYEEVMKTFDTVEAVRKSDLDDRVYMVCLKQGSTFVLNGGIEELRLLTGDSTLEIQPMIVPTATFQTDADFLLVGDDTSRYEEVMKTFDTVEAVRKSDLDDRVYMVCLKQGSTFVLNGGIEELRLLTGDSTLEIQPMIVPT

Foldseek 3Di:
DKDKDLAKKKKFFDQCPCVQVLLVVDPQWPHKAQDPVDRRIIITGGDPPDMDMDGVPVCSVCVSRVTNGMDMGGDDDDD/DKDKDQFKKKKFADQCPCVQVLLVVDPQWPHKAQDPVDNRIIITGGDHPDMDMDHVPVCVVCVSRVTPGIDMGGDDDDD/DKDKDPFKKKKFADQCVCVQPVLVVDPQWPHKAQDPVDNRIIITHGPPPGMDMDPPPVVSVCVVRVTPGIDMGGDDDDD/DKDKDQFKKKKFFPDCPCVQPVLVVDPQFPHKAADPVDRRIMITGGDHRDMDMDRPPQVVVCVVRVTPRIDMGGPDDDD

CATH classification: 3.30.70.2070

InterPro domains:
  IPR018587 White spot syndrome virus (WSSV), Orf116/126, N-terminal [PF09625] (4-77)
  IPR038362 VP9, N-terminal domain superfamily [G3DSA:3.30.70.2070] (1-82)

Organism: NCBI:txid342409

Solvent-accessible surface area: 18863 Å² total; per-residue (Å²): 112,88,30,112,11,91,13,28,0,47,2,54,8,121,65,28,101,115,0,85,103,7,0,120,103,46,131,31,11,64,16,20,103,108,23,148,164,46,90,143,25,22,34,1,10,12,90,85,57,27,50,0,64,2,117,30,5,43,90,57,1,52,143,76,8,54,5,99,72,1,93,20,101,45,74,149,66,127,160,103,77,34,124,18,84,6,22,0,59,1,60,10,115,65,17,111,117,1,72,92,10,0,141,97,42,132,33,13,65,31,15,79,99,18,142,146,40,91,136,27,10,26,1,8,11,92,70,54,26,48,0,76,6,109,30,3,52,102,60,2,78,147,75,5,52,6,88,67,0,110,23,109,33,82,152,68,122,162,118,82,34,118,14,83,10,28,0,53,1,52,7,119,61,20,92,101,2,78,96,8,0,154,103,40,128,33,12,59,14,21,135,89,29,150,168,41,99,149,36,6,40,0,17,12,96,68,66,20,52,0,68,1,116,38,3,49,85,51,1,59,143,78,2,54,6,100,73,0,97,19,101,46,93,55,61,125,141,109,89,32,117,15,93,9,29,1,54,0,55,8,122,66,11,105,127,1,82,104,9,0,143,97,40,126,34,15,67,13,16,113,78,39,147,178,40,90,139,41,15,42,1,12,13,98,82,58,27,50,2,62,4,120,32,0,36,87,64,2,62,150,81,10,58,4,88,69,1,80,18,100,43,89,51,90,129,136

Nearest PDB structures (foldseek):
  2gj2-assembly1_D  TM=9.956E-01  e=5.218E-13  Shrimp white spot syndrome virus
  2cvi-assembly1_B  TM=5.071E-01  e=1.938E-01  Pyrococcus horikoshii OT3
  3qk2-assembly1_A  TM=5.958E-01  e=3.310E+00  Betapolyomavirus macacae
  4gdf-assembly1_A  TM=4.928E-01  e=1.471E+00  Betapolyomavirus macacae
  4fb3-assembly1_E  TM=5.105E-01  e=1.855E+00  Alphapolyomavirus muris